Protein AF-X1V4E9-F1 (afdb_monomer_lite)

Radius of gyration: 18.07 Å; chains: 1; bounding box: 49×36×43 Å

pLDDT: mean 96.56, std 2.57, range [84.0, 98.88]

Foldseek 3Di:
DPLLLVLLAALQNLCVLQDDDDPDDPPPSVVVNVVSVFDDLLSLLLQLLLLLVLQLVQQQPLVVCLVVVNPVSNLVSLVVLLVSLLVLLCSLQRHRAHADVCRLVVSCVGPLCVPLVVLSVQLNPPSGSVSVQVSSLSSQLSSLVSVVVSVLFPRDDSDWDDDVPHPGTGSNSNVVSVRSLVSRDPPLSVLQVVVDSCHGPVSVDPDPCSNPDPVCSVVSSVVRD

Sequence (225 aa):
LGPIDWLTLPHNKLRSVTAGRVFRDDIGLEKIRSRLSWYPQDVWLYILASVWTRIGQEEHLMGRAGSVSDENGSAIIGSRLVRDIMRLAFLMEREYPPYAKWFGTAFSQLKSAAELGPILTNVLHATSWKERETGLCDAYEILVGIHNSLGITTPISAEVSQFWGRPFKIIRGEKIAKTIIEYIKASEVVSLAKRSLIGNIDLISDNTNLLEDESLRLALKALYT

InterPro domains:
  IPR025117 Domain of unknown function DUF4037 [PF13228] (6-103)

Secondary structure (DSSP, 8-state):
--HHHHHTS-HHHHHHHHSS--S--SS-HHHHHHHHSS--HHHHHHHHHHHHHHHHHHHHHHHHHHHTT-HHHHHHHHHHHHHHHHHHHHHHTT-----GGGHHHHHTTSTTHHHHHHHHHHHHH-SSHHHHHHHHHHHHHHHHHHHHHTTSSS------EEETTEEEEE--HHHHHHHHHTT---HHHHHHHHH----SHHHH---HHHHH-GGGHHHHHTTT-

Organism: NCBI:txid412755

Structure (mmCIF, N/CA/C/O backbone):
data_AF-X1V4E9-F1
#
_entry.id   AF-X1V4E9-F1
#
loop_
_atom_site.group_PDB
_atom_site.id
_atom_site.type_symbol
_atom_site.label_atom_id
_atom_site.label_alt_id
_atom_site.label_comp_id
_atom_site.label_asym_id
_atom_site.label_entity_id
_atom_site.label_seq_id
_atom_site.pdbx_PDB_ins_code
_atom_site.Cartn_x
_atom_site.Cartn_y
_atom_site.Cartn_z
_atom_site.occupancy
_atom_site.B_iso_or_equiv
_atom_site.auth_seq_id
_atom_site.auth_comp_id
_atom_site.auth_asym_id
_atom_site.auth_atom_id
_atom_site.pdbx_PDB_model_num
ATOM 1 N N . LEU A 1 1 ? -11.323 1.524 19.561 1.00 91.50 1 LEU A N 1
ATOM 2 C CA . LEU A 1 1 ? -10.025 1.423 18.879 1.00 91.50 1 LEU A CA 1
ATOM 3 C C . LEU A 1 1 ? -9.657 2.833 18.478 1.00 91.50 1 LEU A C 1
ATOM 5 O O . LEU A 1 1 ? -10.431 3.440 17.742 1.00 91.50 1 LEU A O 1
ATOM 9 N N . GLY A 1 2 ? -8.579 3.363 19.046 1.00 94.81 2 GLY A N 1
ATOM 10 C CA . GLY A 1 2 ? -7.973 4.606 18.578 1.00 94.81 2 GLY A CA 1
ATOM 11 C C . GLY A 1 2 ? -7.231 4.391 17.251 1.00 94.81 2 GLY A C 1
ATOM 12 O O . GLY A 1 2 ? -7.093 3.248 16.808 1.00 94.81 2 GLY A O 1
ATOM 13 N N . PRO A 1 3 ? -6.744 5.457 16.601 1.00 95.94 3 PRO A N 1
ATOM 14 C CA . PRO A 1 3 ? -5.993 5.371 15.350 1.00 95.94 3 PRO A CA 1
ATOM 15 C C . PRO A 1 3 ? -4.830 4.369 15.381 1.00 95.94 3 PRO A C 1
ATOM 17 O O . PRO A 1 3 ? -4.752 3.494 14.521 1.00 95.94 3 PRO A O 1
ATOM 20 N N . ILE A 1 4 ? -3.983 4.417 16.414 1.00 96.12 4 ILE A N 1
ATOM 21 C CA . ILE A 1 4 ? -2.830 3.509 16.553 1.00 96.12 4 ILE A CA 1
ATOM 22 C C . ILE A 1 4 ? -3.272 2.045 16.736 1.00 96.12 4 ILE A C 1
ATOM 24 O O . ILE A 1 4 ? -2.607 1.119 16.266 1.00 96.12 4 ILE A O 1
ATOM 28 N N . ASP A 1 5 ? -4.427 1.798 17.367 1.00 96.00 5 ASP A N 1
ATOM 29 C CA . ASP A 1 5 ? -4.960 0.435 17.462 1.00 96.00 5 ASP A CA 1
ATOM 30 C C . ASP A 1 5 ? -5.235 -0.151 16.076 1.00 96.00 5 ASP A C 1
ATOM 32 O O . ASP A 1 5 ? -4.975 -1.331 15.865 1.00 96.00 5 ASP A O 1
ATOM 36 N N . TRP A 1 6 ? -5.748 0.651 15.142 1.00 97.31 6 TRP A N 1
ATOM 37 C CA . TRP A 1 6 ? -6.037 0.206 13.781 1.00 97.31 6 TRP A CA 1
ATOM 38 C C . TRP A 1 6 ? -4.777 -0.076 12.967 1.00 97.31 6 TRP A C 1
ATOM 40 O O . TRP A 1 6 ? -4.747 -1.055 12.227 1.00 97.31 6 TRP A O 1
ATOM 50 N N . LEU A 1 7 ? -3.727 0.732 13.134 1.00 97.38 7 LEU A N 1
ATOM 51 C CA . LEU A 1 7 ? -2.453 0.559 12.422 1.00 97.38 7 LEU A CA 1
ATOM 52 C C . LEU A 1 7 ? -1.671 -0.686 12.872 1.00 97.38 7 LEU A C 1
ATOM 54 O O . LEU A 1 7 ? -0.750 -1.125 12.187 1.00 97.38 7 LEU A O 1
ATOM 58 N N . THR A 1 8 ? -2.050 -1.273 14.007 1.00 96.56 8 THR A N 1
ATOM 59 C CA . THR A 1 8 ? -1.450 -2.500 14.552 1.00 96.56 8 THR A CA 1
ATOM 60 C C . THR A 1 8 ? -2.301 -3.750 14.321 1.00 96.56 8 THR A C 1
ATOM 62 O O . THR A 1 8 ? -1.945 -4.817 14.814 1.00 96.56 8 THR A O 1
ATOM 65 N N . LEU A 1 9 ? -3.426 -3.641 13.602 1.00 96.19 9 LEU A N 1
ATOM 66 C CA . LEU A 1 9 ? -4.270 -4.781 13.240 1.00 96.19 9 LEU A CA 1
ATOM 67 C C . LEU A 1 9 ? -3.913 -5.300 11.841 1.00 96.19 9 LEU A C 1
ATOM 69 O O . LEU A 1 9 ? -4.091 -4.551 10.880 1.00 96.19 9 LEU A O 1
ATOM 73 N N . PRO A 1 10 ? -3.493 -6.571 11.714 1.00 95.75 10 PRO A N 1
ATOM 74 C CA . PRO A 1 10 ? -3.242 -7.194 10.420 1.00 95.75 10 PRO A CA 1
ATOM 75 C C . PRO A 1 10 ? -4.494 -7.259 9.537 1.00 95.75 10 PRO A C 1
ATOM 77 O O . PRO A 1 10 ? -5.586 -7.621 10.000 1.00 95.75 10 PRO A O 1
ATOM 80 N N . HIS A 1 11 ? -4.337 -6.982 8.243 1.00 95.06 11 HIS A N 1
ATOM 81 C CA . HIS A 1 11 ? -5.412 -7.049 7.250 1.00 95.06 11 HIS A CA 1
ATOM 82 C C . HIS A 1 11 ? -6.088 -8.419 7.185 1.00 95.06 11 HIS A C 1
ATOM 84 O O . HIS A 1 11 ? -7.314 -8.503 7.127 1.00 95.06 11 HIS A O 1
ATOM 90 N N . ASN A 1 12 ? -5.314 -9.505 7.235 1.00 92.44 12 ASN A N 1
ATOM 91 C CA . ASN A 1 12 ? -5.855 -10.862 7.181 1.00 92.44 12 ASN A CA 1
ATOM 92 C C . ASN A 1 12 ? -6.749 -11.171 8.397 1.00 92.44 12 ASN A C 1
ATOM 94 O O . ASN A 1 12 ? -7.766 -11.852 8.248 1.00 92.44 12 ASN A O 1
ATOM 98 N N . LYS A 1 13 ? -6.421 -10.638 9.582 1.00 94.19 13 LYS A N 1
ATOM 99 C CA . LYS A 1 13 ? -7.244 -10.758 10.796 1.00 94.19 13 LYS A CA 1
ATOM 100 C C . LYS A 1 13 ? -8.516 -9.927 10.682 1.00 94.19 13 LYS A C 1
ATOM 102 O O . LYS A 1 13 ? -9.597 -10.451 10.944 1.00 94.19 13 LYS A O 1
ATOM 107 N N . LEU A 1 14 ? -8.405 -8.679 10.220 1.00 95.81 14 LEU A N 1
ATOM 108 C CA . LEU A 1 14 ? -9.563 -7.823 9.942 1.00 95.81 14 LEU A CA 1
ATOM 109 C C . LEU A 1 14 ? -10.516 -8.497 8.947 1.00 95.81 14 LEU A C 1
ATOM 111 O O . LEU A 1 14 ? -11.695 -8.656 9.257 1.00 95.81 14 LEU A O 1
ATOM 115 N N . ARG A 1 15 ? -9.997 -9.003 7.820 1.00 94.81 15 ARG A N 1
ATOM 116 C CA . ARG A 1 15 ? -10.771 -9.759 6.822 1.00 94.81 15 ARG A CA 1
ATOM 117 C C . ARG A 1 15 ? -11.426 -11.001 7.421 1.00 94.81 15 ARG A C 1
ATOM 119 O O . ARG A 1 15 ? -12.579 -11.279 7.119 1.00 94.81 15 ARG A O 1
ATOM 126 N N . SER A 1 16 ? -10.711 -11.750 8.262 1.00 92.19 16 SER A N 1
ATOM 127 C CA . SER A 1 16 ? -11.241 -12.980 8.871 1.00 92.19 16 SER A CA 1
ATOM 128 C C . SER A 1 16 ? -12.442 -12.714 9.776 1.00 92.19 16 SER A C 1
ATOM 130 O O . SER A 1 16 ? -13.342 -13.544 9.845 1.00 92.19 16 SER A O 1
ATOM 132 N N . VAL A 1 17 ? -12.476 -11.559 10.446 1.00 93.44 17 VAL A N 1
ATOM 133 C CA . VAL A 1 17 ? -13.618 -11.161 11.278 1.00 93.44 17 VAL A CA 1
ATOM 134 C C . VAL A 1 17 ? -14.768 -10.628 10.424 1.00 93.44 17 VAL A C 1
ATOM 136 O O . VAL A 1 17 ? -15.924 -10.923 10.712 1.00 93.44 17 VAL A O 1
ATOM 139 N N . THR A 1 18 ? -14.478 -9.838 9.387 1.00 94.12 18 THR A N 1
ATOM 140 C CA . THR A 1 18 ? -15.500 -9.089 8.636 1.00 94.12 18 THR A CA 1
ATOM 141 C C . THR A 1 18 ? -16.075 -9.815 7.426 1.00 94.12 18 THR A C 1
ATOM 143 O O . THR A 1 18 ? -17.139 -9.418 6.948 1.00 94.12 18 THR A O 1
ATOM 146 N N . ALA A 1 19 ? -15.423 -10.867 6.933 1.00 90.50 19 ALA A N 1
ATOM 147 C CA . ALA A 1 19 ? -15.869 -11.641 5.778 1.00 90.50 19 ALA A CA 1
ATOM 148 C C . ALA A 1 19 ? -16.669 -12.897 6.172 1.00 90.50 19 ALA A C 1
ATOM 150 O O . ALA A 1 19 ? -16.682 -13.338 7.318 1.00 90.50 19 ALA A O 1
ATOM 151 N N . GLY A 1 20 ? -17.343 -13.501 5.189 1.00 90.38 20 GLY A N 1
ATOM 152 C CA . GLY A 1 20 ? -18.097 -14.747 5.368 1.00 90.38 20 GLY A CA 1
ATOM 153 C C . GLY A 1 20 ? -19.485 -14.558 5.988 1.00 90.38 20 GLY A C 1
ATOM 154 O O . GLY A 1 20 ? -19.814 -13.501 6.527 1.00 90.38 20 GLY A O 1
ATOM 155 N N . ARG A 1 21 ? -20.328 -15.590 5.883 1.00 92.56 21 ARG A N 1
ATOM 156 C CA . ARG A 1 21 ? -21.713 -15.579 6.378 1.00 92.56 21 ARG A CA 1
ATOM 157 C C . ARG A 1 21 ? -21.764 -15.935 7.867 1.00 92.56 21 ARG A C 1
ATOM 159 O O . ARG A 1 21 ? -21.142 -16.911 8.276 1.00 92.56 21 ARG A O 1
ATOM 166 N N . VAL A 1 22 ? -22.539 -15.184 8.651 1.00 93.12 22 VAL A N 1
ATOM 167 C CA . VAL A 1 22 ? -22.888 -15.547 10.034 1.00 93.12 22 VAL A CA 1
ATOM 168 C C . VAL A 1 22 ? -24.155 -16.393 10.014 1.00 93.12 22 VAL A C 1
ATOM 170 O O . VAL A 1 22 ? -25.170 -15.982 9.459 1.00 93.12 22 VAL A O 1
ATOM 173 N N . PHE A 1 23 ? -24.088 -17.591 10.589 1.00 93.94 23 PHE A N 1
ATOM 174 C CA . PHE A 1 23 ? -25.239 -18.497 10.685 1.00 93.94 23 PHE A CA 1
ATOM 175 C C . PHE A 1 23 ? -25.982 -18.364 12.018 1.00 93.94 23 PHE A C 1
ATOM 177 O O . PHE A 1 23 ? -27.172 -18.659 12.089 1.00 93.94 23 PHE A O 1
ATOM 184 N N . ARG A 1 24 ? -25.285 -17.923 13.071 1.00 94.75 24 ARG A N 1
ATOM 185 C CA . ARG A 1 24 ? -25.818 -17.718 14.419 1.00 94.75 24 ARG A CA 1
ATOM 186 C C . ARG A 1 24 ? -24.964 -16.681 15.154 1.00 94.75 24 ARG A C 1
ATOM 188 O O . ARG A 1 24 ? -23.741 -16.744 15.051 1.00 94.75 24 ARG A O 1
ATOM 195 N N . ASP A 1 25 ? -25.598 -15.757 15.877 1.00 95.00 25 ASP A N 1
ATOM 196 C CA . ASP A 1 25 ? -24.917 -14.696 16.632 1.00 95.00 25 ASP A CA 1
ATOM 197 C C . ASP A 1 25 ? -25.513 -14.514 18.038 1.00 95.00 25 ASP A C 1
ATOM 199 O O . ASP A 1 25 ? -26.366 -13.658 18.261 1.00 95.00 25 ASP A O 1
ATOM 203 N N . ASP A 1 26 ? -25.068 -15.324 19.001 1.00 95.31 26 ASP A N 1
ATOM 204 C CA . ASP A 1 26 ? -25.502 -15.194 20.401 1.00 95.31 26 ASP A CA 1
ATOM 205 C C . ASP A 1 26 ? -24.622 -14.225 21.220 1.00 95.31 26 ASP A C 1
ATOM 207 O O . ASP A 1 26 ? -24.967 -13.881 22.349 1.00 95.31 26 ASP A O 1
ATOM 211 N N . ILE A 1 27 ? -23.470 -13.800 20.682 1.00 94.06 27 ILE A N 1
ATOM 212 C CA . ILE A 1 27 ? -22.439 -13.033 21.412 1.00 94.06 27 ILE A CA 1
ATOM 213 C C . ILE A 1 27 ? -22.228 -11.612 20.869 1.00 94.06 27 ILE A C 1
ATOM 215 O O . ILE A 1 27 ? -21.370 -10.877 21.362 1.00 94.06 27 ILE A O 1
ATOM 219 N N . GLY A 1 28 ? -23.001 -11.203 19.862 1.00 94.25 28 GLY A N 1
ATOM 220 C CA . GL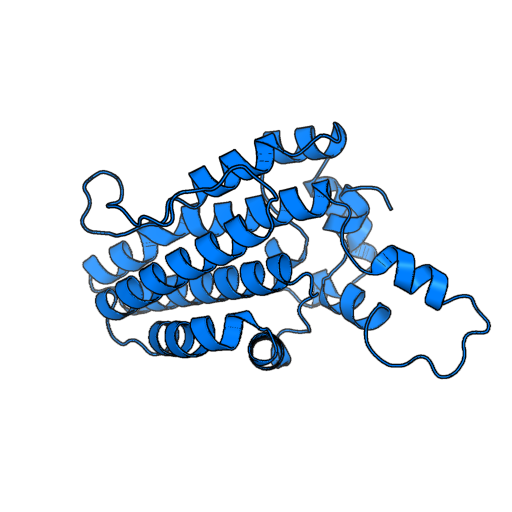Y A 1 28 ? -22.927 -9.877 19.253 1.00 94.25 28 GLY A CA 1
ATOM 221 C C . GLY A 1 28 ? -21.750 -9.699 18.289 1.00 94.25 28 GLY A C 1
ATOM 222 O O . GLY A 1 28 ? -21.184 -8.603 18.207 1.00 94.25 28 GLY A O 1
ATOM 223 N N . LEU A 1 29 ? -21.374 -10.748 17.556 1.00 94.06 29 LEU A N 1
ATOM 224 C CA . LEU A 1 29 ? -20.373 -10.718 16.490 1.00 94.06 29 LEU A CA 1
ATOM 225 C C . LEU A 1 29 ? -20.694 -9.647 15.441 1.00 94.06 29 LEU A C 1
ATOM 227 O O . LEU A 1 29 ? -19.786 -8.926 15.031 1.00 94.06 29 LEU A O 1
ATOM 231 N N . GLU A 1 30 ? -21.956 -9.468 15.045 1.00 94.75 30 GLU A N 1
ATOM 232 C CA . GLU A 1 30 ? -22.328 -8.460 14.040 1.00 94.75 30 GLU A CA 1
ATOM 233 C C . GLU A 1 30 ? -22.006 -7.030 14.496 1.00 94.75 30 GLU A C 1
ATOM 235 O O . GLU A 1 30 ? -21.538 -6.195 13.717 1.00 94.75 30 GLU A O 1
ATOM 240 N N . LYS A 1 31 ? -22.132 -6.749 15.799 1.00 93.69 31 LYS A N 1
ATOM 241 C CA . LYS A 1 31 ? -21.719 -5.459 16.371 1.00 93.69 31 LYS A CA 1
ATOM 242 C C . LYS A 1 31 ? -20.209 -5.246 16.246 1.00 93.69 31 LYS A C 1
ATOM 244 O O . LYS A 1 31 ? -19.756 -4.119 16.040 1.00 93.69 31 LYS A O 1
ATOM 249 N N . ILE A 1 32 ? -19.418 -6.309 16.377 1.00 93.75 32 ILE A N 1
ATOM 250 C CA . ILE A 1 32 ? -17.962 -6.262 16.196 1.00 93.75 32 ILE A CA 1
ATOM 251 C C . ILE A 1 32 ? -17.624 -6.086 14.710 1.00 93.75 32 ILE A C 1
ATOM 25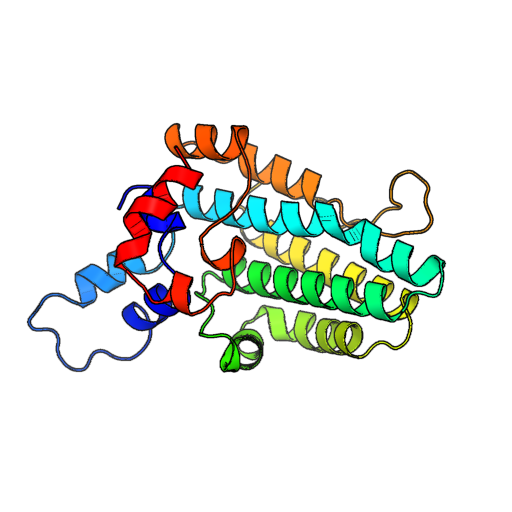3 O O . ILE A 1 32 ? -16.827 -5.209 14.378 1.00 93.75 32 ILE A O 1
ATOM 257 N N . ARG A 1 33 ? -18.274 -6.843 13.817 1.00 95.19 33 ARG A N 1
ATOM 258 C CA . ARG A 1 33 ? -18.095 -6.752 12.358 1.00 95.19 33 ARG A CA 1
ATOM 259 C C . ARG A 1 33 ? -18.411 -5.365 11.827 1.00 95.19 33 ARG A C 1
ATOM 261 O O . ARG A 1 33 ? -17.618 -4.822 11.070 1.00 95.19 33 ARG A O 1
ATOM 268 N N . SER A 1 34 ? -19.506 -4.758 12.278 1.00 93.62 34 SER A N 1
ATOM 269 C CA . SER A 1 34 ? -19.872 -3.389 11.905 1.00 93.62 34 SER A CA 1
ATOM 270 C C . SER A 1 34 ? -18.775 -2.384 12.280 1.00 93.62 34 SER A C 1
ATOM 272 O O . SER A 1 34 ? -18.367 -1.572 11.451 1.00 93.62 34 SER A O 1
ATOM 274 N N . ARG A 1 35 ? -18.214 -2.492 13.493 1.00 94.50 35 ARG A N 1
ATOM 275 C CA . ARG A 1 35 ? -17.122 -1.619 13.963 1.00 94.50 35 ARG A CA 1
ATOM 276 C C . ARG A 1 35 ? -15.804 -1.835 13.224 1.00 94.50 35 ARG A C 1
ATOM 278 O O . ARG A 1 35 ? -15.017 -0.899 13.144 1.00 94.50 35 ARG A O 1
ATOM 285 N N . LEU A 1 36 ? -15.551 -3.057 12.762 1.00 96.75 36 LEU A N 1
ATOM 286 C CA . LEU A 1 36 ? -14.334 -3.440 12.046 1.00 96.75 36 LEU A CA 1
ATOM 287 C C . LEU A 1 36 ? -14.497 -3.424 10.522 1.00 96.75 36 LEU A C 1
ATOM 289 O O . LEU A 1 36 ? -13.553 -3.767 9.823 1.00 96.75 36 LEU A O 1
ATOM 293 N N . SER A 1 37 ? -15.675 -3.041 10.020 1.00 95.44 37 SER A N 1
ATOM 294 C CA . SER A 1 37 ? -16.049 -3.147 8.606 1.00 95.44 37 SER A CA 1
ATOM 295 C C . SER A 1 37 ? -15.090 -2.405 7.683 1.00 95.44 37 SER A C 1
ATOM 297 O O . SER A 1 37 ? -14.758 -2.913 6.616 1.00 95.44 37 SER A O 1
ATOM 299 N N . TRP A 1 38 ? -14.617 -1.235 8.115 1.00 97.69 38 TRP A N 1
ATOM 300 C CA . TRP A 1 38 ? -13.558 -0.500 7.447 1.00 97.69 38 TRP A CA 1
ATOM 301 C C . TRP A 1 38 ? -12.806 0.425 8.410 1.00 97.69 38 TRP A C 1
ATOM 303 O O . TRP A 1 38 ? -13.256 0.709 9.522 1.00 97.69 38 TRP A O 1
ATOM 313 N N . TYR A 1 39 ? -11.661 0.930 7.956 1.00 98.12 39 TYR A N 1
ATOM 314 C CA . TYR A 1 39 ? -10.878 1.938 8.659 1.00 98.12 39 TYR A CA 1
ATOM 315 C C . TYR A 1 39 ? -11.656 3.242 8.901 1.00 98.12 39 TYR A C 1
ATOM 317 O O . TYR A 1 39 ? -12.374 3.705 8.007 1.00 98.12 39 TYR A O 1
ATOM 325 N N . PRO A 1 40 ? -11.437 3.914 10.050 1.00 98.00 40 PRO A N 1
ATOM 326 C CA . PRO A 1 40 ? -11.793 5.318 10.208 1.00 98.00 40 PRO A CA 1
ATOM 327 C C . PRO A 1 40 ? -11.134 6.169 9.118 1.00 98.00 40 PRO A C 1
ATOM 329 O O . PRO A 1 40 ? -9.997 5.896 8.731 1.00 98.00 40 PRO A O 1
ATOM 332 N N . GLN A 1 41 ? -11.828 7.217 8.666 1.00 98.19 41 GLN A N 1
ATOM 333 C CA . GLN A 1 41 ? -11.429 8.030 7.510 1.00 98.19 41 GLN A CA 1
ATOM 334 C C . GLN A 1 41 ? -9.952 8.450 7.548 1.00 98.19 41 GLN A C 1
ATOM 336 O O . GLN A 1 41 ? -9.211 8.173 6.614 1.00 98.19 41 GLN A O 1
ATOM 341 N N . ASP A 1 42 ? -9.494 9.048 8.643 1.00 98.62 42 ASP A N 1
ATOM 342 C CA . ASP A 1 42 ? -8.130 9.578 8.719 1.00 98.62 42 ASP A CA 1
ATOM 343 C C . ASP A 1 42 ? -7.059 8.486 8.808 1.00 98.62 42 ASP A C 1
ATOM 345 O O . ASP A 1 42 ? -5.966 8.650 8.273 1.00 98.62 42 ASP A O 1
ATOM 349 N N . VAL A 1 43 ? -7.382 7.338 9.414 1.00 98.62 43 VAL A N 1
ATOM 350 C CA . VAL A 1 43 ? -6.501 6.159 9.409 1.00 98.62 43 VAL A CA 1
ATOM 351 C C . VAL A 1 43 ? -6.365 5.618 7.988 1.00 98.62 43 VAL A C 1
ATOM 353 O O . VAL A 1 43 ? -5.264 5.298 7.551 1.00 98.62 43 VAL A O 1
ATOM 356 N N . TRP A 1 44 ? -7.470 5.557 7.244 1.00 98.75 44 TRP A N 1
ATOM 357 C CA . TRP A 1 44 ? -7.466 5.140 5.844 1.00 98.75 44 TRP A CA 1
ATOM 358 C C . TRP A 1 44 ? -6.630 6.079 4.968 1.00 98.75 44 TRP A C 1
ATOM 360 O O . TRP A 1 44 ? -5.788 5.601 4.209 1.00 98.75 44 TRP A O 1
ATOM 370 N N . LEU A 1 45 ? -6.798 7.399 5.118 1.00 98.88 45 LEU A N 1
ATOM 371 C CA . LEU A 1 45 ? -5.993 8.396 4.405 1.00 98.88 45 LEU A CA 1
ATOM 372 C C . LEU A 1 45 ? -4.504 8.291 4.758 1.00 98.88 45 LEU A C 1
ATOM 374 O O . LEU A 1 45 ? -3.664 8.362 3.865 1.00 98.88 45 LEU A O 1
ATOM 378 N N . TYR A 1 46 ? -4.167 8.060 6.030 1.00 98.81 46 TYR A N 1
ATOM 379 C CA . TYR A 1 46 ? -2.785 7.816 6.448 1.00 98.81 46 TYR A CA 1
ATOM 380 C C . TYR A 1 46 ? -2.185 6.593 5.737 1.00 98.81 46 TYR A C 1
ATOM 382 O O . TYR A 1 46 ? -1.104 6.693 5.162 1.00 98.81 46 TYR A O 1
ATOM 390 N N . ILE A 1 47 ? -2.900 5.461 5.707 1.00 98.81 47 ILE A N 1
ATOM 391 C CA . ILE A 1 47 ? -2.421 4.240 5.040 1.00 98.81 47 ILE A CA 1
ATOM 392 C C . ILE A 1 47 ? -2.286 4.465 3.524 1.00 98.81 47 ILE A C 1
ATOM 394 O O . ILE A 1 47 ? -1.266 4.087 2.950 1.00 98.81 47 ILE A O 1
ATOM 398 N N . LEU A 1 48 ? -3.257 5.120 2.875 1.00 98.81 48 LEU A N 1
ATOM 399 C CA . LEU A 1 48 ? -3.170 5.480 1.452 1.00 98.81 48 LEU A CA 1
ATOM 400 C C . LEU A 1 48 ? -1.932 6.339 1.158 1.00 98.81 48 LEU A C 1
ATOM 402 O O . LEU A 1 48 ? -1.167 6.020 0.248 1.00 98.81 48 LEU A O 1
ATOM 406 N N . ALA A 1 49 ? -1.701 7.392 1.948 1.00 98.81 49 ALA A N 1
ATOM 407 C CA . ALA A 1 49 ? -0.523 8.245 1.814 1.00 98.81 49 ALA A CA 1
ATOM 408 C C . ALA A 1 49 ? 0.781 7.457 2.020 1.00 98.81 49 ALA A C 1
ATOM 410 O O . ALA A 1 49 ? 1.755 7.673 1.299 1.00 98.81 49 ALA A O 1
ATOM 411 N N . SER A 1 50 ? 0.805 6.507 2.957 1.00 98.81 50 SER A N 1
ATOM 412 C CA . SER A 1 50 ? 1.946 5.615 3.172 1.00 98.81 50 SER A CA 1
ATOM 413 C C . SER A 1 50 ? 2.257 4.726 1.974 1.00 98.81 50 SER A C 1
ATOM 415 O O . SER A 1 50 ? 3.424 4.610 1.603 1.00 98.81 50 SER A O 1
ATOM 417 N N . VAL A 1 51 ? 1.255 4.131 1.321 1.00 98.81 51 VAL A N 1
ATOM 418 C CA . VAL A 1 51 ? 1.515 3.306 0.128 1.00 98.81 51 VAL A CA 1
ATOM 419 C C . VAL A 1 51 ? 1.965 4.167 -1.056 1.00 98.81 51 VAL A C 1
ATOM 421 O O . VAL A 1 51 ? 2.941 3.820 -1.717 1.00 98.81 51 VAL A O 1
ATOM 424 N N . TRP A 1 52 ? 1.349 5.333 -1.273 1.00 98.75 52 TRP A N 1
ATOM 425 C CA . TRP A 1 52 ? 1.817 6.290 -2.285 1.00 98.75 52 TRP A CA 1
ATOM 426 C C . TRP A 1 52 ? 3.254 6.763 -2.032 1.00 98.75 52 TRP A C 1
ATOM 428 O O . TRP A 1 52 ? 4.045 6.881 -2.968 1.00 98.75 52 TRP A O 1
ATOM 438 N N . THR A 1 53 ? 3.630 6.953 -0.766 1.00 98.56 53 THR A N 1
ATOM 439 C CA . THR A 1 53 ? 5.009 7.280 -0.377 1.00 98.56 53 THR A CA 1
ATOM 440 C C . THR A 1 53 ? 5.976 6.159 -0.750 1.00 98.56 53 THR A C 1
ATOM 442 O O . THR A 1 53 ? 7.037 6.444 -1.300 1.00 98.56 53 THR A O 1
ATOM 445 N N . ARG A 1 54 ? 5.612 4.891 -0.513 1.00 98.19 54 ARG A N 1
ATOM 446 C CA . ARG A 1 54 ? 6.428 3.730 -0.913 1.00 98.19 54 ARG A CA 1
ATOM 447 C C . ARG A 1 54 ? 6.629 3.668 -2.428 1.00 98.19 54 ARG A C 1
ATOM 449 O O . ARG A 1 54 ? 7.752 3.443 -2.872 1.00 98.19 54 ARG A O 1
ATOM 456 N N . ILE A 1 55 ? 5.581 3.940 -3.212 1.00 98.62 55 ILE A N 1
ATOM 457 C CA . ILE A 1 55 ? 5.697 4.057 -4.675 1.00 98.62 55 ILE A CA 1
ATOM 458 C C . ILE A 1 55 ? 6.678 5.175 -5.036 1.00 98.62 55 ILE A C 1
ATOM 460 O O . ILE A 1 55 ? 7.645 4.910 -5.743 1.00 98.62 55 ILE A O 1
ATOM 464 N N . GLY A 1 56 ? 6.508 6.385 -4.492 1.00 98.12 56 GLY A N 1
ATOM 465 C CA . GLY A 1 56 ? 7.403 7.522 -4.762 1.00 98.12 56 GLY A CA 1
ATOM 466 C C . GLY A 1 56 ? 8.874 7.255 -4.407 1.00 98.12 56 GLY A C 1
ATOM 467 O O . GLY A 1 56 ? 9.795 7.686 -5.103 1.00 98.12 56 GLY A O 1
ATOM 468 N N . GLN A 1 57 ? 9.116 6.480 -3.348 1.00 97.12 57 GLN A N 1
ATOM 469 C CA . GLN A 1 57 ? 10.460 6.077 -2.926 1.00 97.12 57 GLN A CA 1
ATOM 470 C C . GLN A 1 57 ? 11.129 5.080 -3.884 1.00 97.12 57 GLN A C 1
ATOM 472 O O . GLN A 1 57 ? 12.357 5.004 -3.909 1.00 97.12 57 GLN A O 1
ATOM 477 N N . GLU A 1 58 ? 10.366 4.332 -4.684 1.00 97.94 58 GLU A N 1
ATOM 478 C CA . GLU A 1 58 ? 10.885 3.224 -5.494 1.00 97.94 58 GLU A CA 1
ATOM 479 C C . GLU A 1 58 ? 10.712 3.391 -7.007 1.00 97.94 58 GLU A C 1
ATOM 481 O O . GLU A 1 58 ? 11.504 2.833 -7.765 1.00 97.94 58 GLU A O 1
ATOM 486 N N . GLU A 1 59 ? 9.729 4.166 -7.467 1.00 97.94 59 GLU A N 1
ATOM 487 C CA . GLU A 1 59 ? 9.342 4.277 -8.882 1.00 97.94 59 GLU A CA 1
ATOM 488 C C . GLU A 1 59 ? 10.507 4.686 -9.792 1.00 97.94 59 GLU A C 1
ATOM 490 O O . GLU A 1 59 ? 10.688 4.151 -10.883 1.00 97.94 59 GLU A O 1
ATOM 495 N N . HIS A 1 60 ? 11.378 5.557 -9.290 1.00 97.25 60 HIS A N 1
ATOM 496 C CA . HIS A 1 60 ? 12.580 5.997 -9.985 1.00 97.25 60 HIS A CA 1
ATOM 497 C C . HIS A 1 60 ? 13.741 4.987 -9.934 1.00 97.25 60 HIS A C 1
ATOM 499 O O . HIS A 1 60 ? 14.710 5.145 -10.671 1.00 97.25 60 HIS A O 1
ATOM 505 N N . LEU A 1 61 ? 13.707 3.983 -9.050 1.00 98.25 61 LEU A N 1
ATOM 506 C CA . LEU A 1 61 ? 14.798 3.021 -8.847 1.00 98.25 61 LEU A CA 1
ATOM 507 C C . LEU A 1 61 ? 14.728 1.843 -9.823 1.00 98.25 61 LEU A C 1
ATOM 509 O O . LEU A 1 61 ? 15.773 1.362 -10.256 1.00 98.25 61 LEU A O 1
ATOM 513 N N . MET A 1 62 ? 13.517 1.416 -10.198 1.00 98.25 62 MET A N 1
ATOM 514 C CA . MET A 1 62 ? 13.286 0.277 -11.096 1.00 98.25 62 MET A CA 1
ATOM 515 C C . MET A 1 62 ? 14.023 0.460 -12.432 1.00 98.25 62 MET A C 1
ATOM 517 O O . MET A 1 62 ? 14.875 -0.359 -12.787 1.00 98.25 62 MET A O 1
ATOM 521 N N . GLY A 1 63 ? 13.771 1.572 -13.132 1.00 97.88 63 GLY A N 1
ATOM 522 C CA . GLY A 1 63 ? 14.437 1.876 -14.403 1.00 97.88 63 GLY A CA 1
ATOM 523 C C . GLY A 1 63 ? 15.935 2.146 -14.240 1.00 97.88 63 GLY A C 1
ATOM 524 O O . GLY A 1 63 ? 16.733 1.782 -15.100 1.00 97.88 63 GLY A O 1
ATOM 525 N N . ARG A 1 64 ? 16.356 2.713 -13.100 1.00 98.00 64 ARG A N 1
ATOM 526 C CA . ARG A 1 64 ? 17.776 2.974 -12.807 1.00 98.00 64 ARG A CA 1
ATOM 527 C C . ARG A 1 64 ? 18.592 1.693 -12.689 1.00 98.00 64 ARG A C 1
ATOM 529 O O . ARG A 1 64 ? 19.680 1.648 -13.258 1.00 98.00 64 ARG A O 1
ATOM 536 N N . ALA A 1 65 ? 18.075 0.673 -12.007 1.00 98.44 65 ALA A N 1
ATOM 537 C CA . ALA A 1 65 ? 18.719 -0.639 -11.947 1.00 98.44 65 ALA A CA 1
ATOM 538 C C . ALA A 1 65 ? 18.859 -1.242 -13.356 1.00 98.44 65 ALA A C 1
ATOM 540 O O . ALA A 1 65 ? 19.961 -1.571 -13.795 1.00 98.44 65 ALA A O 1
ATOM 541 N N . GLY A 1 66 ? 17.772 -1.247 -14.131 1.00 98.19 66 GLY A N 1
ATOM 542 C CA . GLY A 1 66 ? 17.798 -1.760 -15.502 1.00 98.19 66 GLY A CA 1
ATOM 543 C C . GLY A 1 66 ? 18.740 -0.987 -16.435 1.00 98.19 66 GLY A C 1
ATOM 544 O O . GLY A 1 66 ? 19.392 -1.576 -17.294 1.00 98.19 66 GLY A O 1
ATOM 545 N N . SER A 1 67 ? 18.900 0.326 -16.238 1.00 98.00 67 SER A N 1
ATOM 546 C CA . SER A 1 67 ? 19.786 1.161 -17.066 1.00 98.00 67 SER A CA 1
ATOM 547 C C . SER A 1 67 ? 21.272 0.803 -16.963 1.00 98.00 67 SER A C 1
ATOM 549 O O . SER A 1 67 ? 22.035 1.111 -17.876 1.00 98.00 67 SER A O 1
ATOM 551 N N . VAL A 1 68 ? 21.678 0.126 -15.885 1.00 98.06 68 VAL A N 1
ATOM 552 C CA . VAL A 1 68 ? 23.037 -0.406 -15.697 1.00 98.06 68 VAL A CA 1
ATOM 553 C C . VAL A 1 68 ? 23.101 -1.918 -15.942 1.00 98.06 68 VAL A C 1
ATOM 555 O O . VAL A 1 68 ? 24.030 -2.580 -15.494 1.00 98.06 68 VAL A O 1
ATOM 558 N N . SER A 1 69 ? 22.130 -2.460 -16.688 1.00 97.94 69 SER A N 1
ATOM 559 C CA . SER A 1 69 ? 21.975 -3.888 -17.014 1.00 97.94 69 SER A CA 1
ATOM 560 C C . SER A 1 69 ? 21.698 -4.807 -15.814 1.00 97.94 69 SER A C 1
ATOM 562 O O . SER A 1 69 ? 21.816 -6.025 -15.938 1.00 97.94 69 SER A O 1
ATOM 564 N N . ASP A 1 70 ? 21.282 -4.258 -14.666 1.00 98.50 70 ASP A N 1
ATOM 565 C CA . ASP A 1 70 ? 20.784 -5.044 -13.532 1.00 98.50 70 ASP A CA 1
ATOM 566 C C . ASP A 1 70 ? 19.277 -5.304 -13.678 1.00 98.50 70 ASP A C 1
ATOM 568 O O . ASP A 1 70 ? 18.427 -4.669 -13.043 1.00 98.50 70 ASP A O 1
ATOM 572 N N . GLU A 1 71 ? 18.932 -6.244 -14.557 1.00 98.44 71 GLU A N 1
ATOM 573 C CA . GLU A 1 71 ? 17.536 -6.634 -14.781 1.00 98.44 71 GLU A CA 1
ATOM 574 C C . GLU A 1 71 ? 16.919 -7.354 -13.577 1.00 98.44 71 GLU A C 1
ATOM 576 O O . GLU A 1 71 ? 15.725 -7.203 -13.327 1.00 98.44 71 GLU A O 1
ATOM 581 N N . ASN A 1 72 ? 17.715 -8.068 -12.776 1.00 98.62 72 ASN A N 1
ATOM 582 C CA . ASN A 1 72 ? 17.223 -8.730 -11.567 1.00 98.62 72 ASN A CA 1
ATOM 583 C C . ASN A 1 72 ? 16.803 -7.708 -10.506 1.00 98.62 72 ASN A C 1
ATOM 585 O O . ASN A 1 72 ? 15.696 -7.792 -9.970 1.00 98.62 72 ASN A O 1
ATOM 589 N N . GLY A 1 73 ? 17.651 -6.714 -10.222 1.00 98.56 73 GLY A N 1
ATOM 590 C CA . GLY A 1 73 ? 17.309 -5.619 -9.317 1.00 98.56 73 GLY A CA 1
ATOM 591 C C . GLY A 1 73 ? 16.103 -4.832 -9.823 1.00 98.56 73 GLY A C 1
ATOM 592 O O . GLY A 1 73 ? 15.183 -4.531 -9.059 1.00 98.56 73 GLY A O 1
ATOM 593 N N . SER A 1 74 ? 16.047 -4.588 -11.132 1.00 98.75 74 SER A N 1
ATOM 594 C CA . SER A 1 74 ? 14.905 -3.950 -11.781 1.00 98.75 74 SER A CA 1
ATOM 595 C C . SER A 1 74 ? 13.607 -4.764 -11.619 1.00 98.75 74 SER A C 1
ATOM 597 O O . SER A 1 74 ? 12.574 -4.207 -11.245 1.00 98.75 74 SER A O 1
ATOM 599 N N . ALA A 1 75 ? 13.646 -6.086 -11.802 1.00 98.81 75 ALA A N 1
ATOM 600 C CA . ALA A 1 75 ? 12.494 -6.972 -11.634 1.00 98.81 75 ALA A CA 1
ATOM 601 C C . ALA A 1 75 ? 12.020 -7.067 -10.172 1.00 98.81 75 ALA A C 1
ATOM 603 O O . ALA A 1 75 ? 10.813 -7.041 -9.914 1.00 98.81 75 ALA A O 1
ATOM 604 N N . ILE A 1 76 ? 12.943 -7.117 -9.204 1.00 98.81 76 ILE A N 1
ATOM 605 C CA . ILE A 1 76 ? 12.611 -7.119 -7.770 1.00 98.81 76 ILE A CA 1
ATOM 606 C C . ILE A 1 76 ? 11.880 -5.827 -7.392 1.00 98.81 76 ILE A C 1
ATOM 608 O O . ILE A 1 76 ? 10.815 -5.882 -6.777 1.00 98.81 76 ILE A O 1
ATOM 612 N N . ILE A 1 77 ? 12.412 -4.666 -7.788 1.00 98.81 77 ILE A N 1
ATOM 613 C CA . ILE A 1 77 ? 11.782 -3.369 -7.498 1.00 98.81 77 ILE A CA 1
ATOM 614 C C . ILE A 1 77 ? 10.433 -3.260 -8.220 1.00 98.81 77 ILE A C 1
ATOM 616 O O . ILE A 1 77 ? 9.440 -2.886 -7.600 1.00 98.81 77 ILE A O 1
ATOM 620 N N . GLY A 1 78 ? 10.364 -3.656 -9.496 1.00 98.81 78 GLY A N 1
ATOM 621 C CA . GLY A 1 78 ? 9.112 -3.699 -10.256 1.00 98.81 78 GLY A CA 1
ATOM 622 C C . GLY A 1 78 ? 8.039 -4.547 -9.568 1.00 98.81 78 GLY A C 1
ATOM 623 O O . GLY A 1 78 ? 6.900 -4.113 -9.434 1.00 98.81 78 GLY A O 1
ATOM 624 N N . SER A 1 79 ? 8.412 -5.707 -9.026 1.00 98.69 79 SER A N 1
ATOM 625 C CA . SER A 1 79 ? 7.493 -6.581 -8.284 1.00 98.69 79 SER A CA 1
ATOM 626 C C . SER A 1 79 ? 6.989 -5.946 -6.981 1.00 98.69 79 SER A C 1
ATOM 628 O O . SER A 1 79 ? 5.826 -6.124 -6.614 1.00 98.69 79 SER A O 1
ATOM 630 N N . ARG A 1 80 ? 7.829 -5.172 -6.275 1.00 98.50 80 ARG A N 1
ATOM 631 C CA . ARG A 1 80 ? 7.395 -4.415 -5.085 1.00 98.50 80 ARG A CA 1
ATOM 632 C C . ARG A 1 80 ? 6.423 -3.295 -5.447 1.00 98.50 80 ARG A C 1
ATOM 634 O O . ARG A 1 80 ? 5.423 -3.143 -4.750 1.00 98.50 80 ARG A O 1
ATOM 641 N N . LEU A 1 81 ? 6.675 -2.579 -6.544 1.00 98.88 81 LEU A N 1
ATOM 642 C CA . LEU A 1 81 ? 5.763 -1.561 -7.073 1.00 98.88 81 LEU A CA 1
ATOM 643 C C . LEU A 1 81 ? 4.415 -2.179 -7.460 1.00 98.88 81 LEU A C 1
ATOM 645 O O . LEU A 1 81 ? 3.386 -1.684 -7.017 1.00 98.88 81 LEU A O 1
ATOM 649 N N . VAL A 1 82 ? 4.405 -3.315 -8.168 1.00 98.88 82 VAL A N 1
ATOM 650 C CA . VAL A 1 82 ? 3.171 -4.069 -8.467 1.00 98.88 82 VAL A CA 1
ATOM 651 C C . VAL A 1 82 ? 2.416 -4.429 -7.186 1.00 98.88 82 VAL A C 1
ATOM 653 O O . VAL A 1 82 ? 1.210 -4.200 -7.096 1.00 98.88 82 VAL A O 1
ATOM 656 N N . ARG A 1 83 ? 3.111 -4.938 -6.160 1.00 98.56 83 ARG A N 1
ATOM 657 C CA . ARG A 1 83 ? 2.493 -5.256 -4.863 1.00 98.56 83 ARG A CA 1
ATOM 658 C C . ARG A 1 83 ? 1.858 -4.024 -4.212 1.00 98.56 83 ARG A C 1
ATOM 660 O O . ARG A 1 83 ? 0.762 -4.132 -3.663 1.00 98.56 83 ARG A O 1
ATOM 667 N N . ASP A 1 84 ? 2.523 -2.874 -4.259 1.00 98.75 84 ASP A N 1
ATOM 668 C CA . ASP A 1 84 ? 2.013 -1.630 -3.677 1.00 98.75 84 ASP A CA 1
ATOM 669 C C . ASP A 1 84 ? 0.861 -1.022 -4.509 1.00 98.75 84 ASP A C 1
ATOM 671 O O . ASP A 1 84 ? -0.103 -0.530 -3.922 1.00 98.75 84 ASP A O 1
ATOM 675 N N . ILE A 1 85 ? 0.853 -1.180 -5.839 1.00 98.88 85 ILE A N 1
ATOM 676 C CA . ILE A 1 85 ? -0.303 -0.852 -6.698 1.00 98.88 85 ILE A CA 1
ATOM 677 C C . ILE A 1 85 ? -1.513 -1.717 -6.319 1.00 98.88 85 ILE A C 1
ATOM 679 O O . ILE A 1 85 ? -2.601 -1.193 -6.082 1.00 98.88 85 ILE A O 1
ATOM 683 N N . MET A 1 86 ? -1.337 -3.036 -6.189 1.00 98.81 86 MET A N 1
ATOM 684 C CA . MET A 1 86 ? -2.424 -3.933 -5.774 1.00 98.81 86 MET A CA 1
ATOM 685 C C . MET A 1 86 ? -2.950 -3.576 -4.375 1.00 98.81 86 MET A C 1
ATOM 687 O O . MET A 1 86 ? -4.154 -3.624 -4.132 1.00 98.81 86 MET A O 1
ATOM 691 N N . ARG A 1 87 ? -2.069 -3.177 -3.446 1.00 98.62 87 ARG A N 1
ATOM 692 C CA . ARG A 1 87 ? -2.467 -2.685 -2.114 1.00 98.62 87 ARG A CA 1
ATOM 693 C C . ARG A 1 87 ? -3.287 -1.398 -2.194 1.00 98.62 87 ARG A C 1
ATOM 695 O O . ARG A 1 87 ? -4.269 -1.287 -1.464 1.00 98.62 87 ARG A O 1
ATOM 702 N N . LEU A 1 88 ? -2.921 -0.454 -3.064 1.00 98.81 88 LEU A N 1
ATOM 703 C CA . LEU A 1 88 ? -3.732 0.743 -3.304 1.00 98.81 88 LEU A CA 1
ATOM 704 C C . LEU A 1 88 ? -5.108 0.385 -3.859 1.00 98.81 88 LEU A C 1
ATOM 706 O O . LEU A 1 88 ? -6.090 0.909 -3.349 1.00 98.81 88 LEU A O 1
ATOM 710 N N . ALA A 1 89 ? -5.199 -0.546 -4.812 1.00 98.81 89 ALA A N 1
ATOM 711 C CA . ALA A 1 89 ? -6.483 -1.012 -5.334 1.00 98.81 89 ALA A CA 1
ATOM 712 C C . ALA A 1 89 ? -7.391 -1.566 -4.218 1.00 98.81 89 ALA A C 1
ATOM 714 O O . ALA A 1 89 ? -8.530 -1.125 -4.078 1.00 98.81 89 ALA A O 1
ATOM 715 N N . PHE A 1 90 ? -6.866 -2.436 -3.344 1.00 98.75 90 PHE A N 1
ATOM 716 C CA . PHE A 1 90 ? -7.599 -2.919 -2.163 1.00 98.75 90 PHE A CA 1
ATOM 717 C C . PHE A 1 90 ? -8.058 -1.779 -1.241 1.00 98.75 90 PHE A C 1
ATOM 719 O O . PHE A 1 90 ? -9.211 -1.745 -0.811 1.00 98.75 90 PHE A O 1
ATOM 726 N N . LEU A 1 91 ? -7.172 -0.824 -0.940 1.00 98.75 91 LEU A N 1
ATOM 727 C CA . LEU A 1 91 ? -7.504 0.319 -0.085 1.00 98.75 91 LEU A CA 1
ATOM 728 C C . LEU A 1 91 ? -8.573 1.217 -0.713 1.00 98.75 91 LEU A C 1
ATOM 730 O O . LEU A 1 91 ? -9.452 1.693 0.003 1.00 98.75 91 LEU A O 1
ATOM 734 N N . MET A 1 92 ? -8.496 1.463 -2.019 1.00 98.75 92 MET A N 1
ATOM 735 C CA . MET A 1 92 ? -9.421 2.320 -2.758 1.00 98.75 92 MET A CA 1
ATOM 736 C C . MET A 1 92 ? -10.799 1.671 -2.916 1.00 98.75 92 MET A C 1
ATOM 738 O O . MET A 1 92 ? -11.810 2.357 -2.789 1.00 98.75 92 MET A O 1
ATOM 742 N N . GLU A 1 93 ? -10.855 0.349 -3.090 1.00 98.62 93 GLU A N 1
ATOM 743 C CA . GLU A 1 93 ? -12.109 -0.420 -3.137 1.00 98.62 93 GLU A CA 1
ATOM 744 C C . GLU A 1 93 ? -12.647 -0.814 -1.755 1.00 98.62 93 GLU A C 1
ATOM 746 O O . GLU A 1 93 ? -13.708 -1.422 -1.645 1.00 98.62 93 GLU A O 1
ATOM 751 N N . ARG A 1 94 ? -11.961 -0.392 -0.689 1.00 98.06 94 ARG A N 1
ATOM 752 C CA . ARG A 1 94 ? -12.327 -0.641 0.708 1.00 98.06 94 ARG A CA 1
ATOM 753 C C . ARG A 1 94 ? -12.454 -2.126 1.057 1.00 98.06 94 ARG A C 1
ATOM 755 O O . ARG A 1 94 ? -13.362 -2.538 1.779 1.00 98.06 94 ARG A O 1
ATOM 762 N N . GLU A 1 95 ? -11.496 -2.918 0.588 1.00 97.44 95 GLU A N 1
ATOM 763 C CA . GLU A 1 95 ? -11.391 -4.341 0.886 1.00 97.44 95 GLU A CA 1
ATOM 764 C C . GLU A 1 95 ? -10.098 -4.676 1.633 1.00 97.44 95 GLU A C 1
ATOM 766 O O . GLU A 1 95 ? -9.004 -4.265 1.250 1.00 97.44 95 GLU A O 1
ATOM 771 N N . TYR A 1 96 ? -10.200 -5.475 2.700 1.00 97.88 96 TYR A N 1
ATOM 772 C CA . TYR A 1 96 ? -9.020 -5.990 3.393 1.00 97.88 96 TYR A CA 1
ATOM 773 C C . TYR A 1 96 ? -8.362 -7.100 2.563 1.00 97.88 96 TYR A C 1
ATOM 775 O O . TYR A 1 96 ? -9.039 -8.086 2.251 1.00 97.88 96 TYR A O 1
ATOM 783 N N . PRO A 1 97 ? -7.056 -7.022 2.241 1.00 95.25 97 PRO A N 1
ATOM 784 C CA . PRO A 1 97 ? -6.342 -8.120 1.596 1.00 95.25 97 PRO A CA 1
ATOM 785 C C . PRO A 1 97 ? -6.395 -9.420 2.420 1.00 95.25 97 PRO A C 1
ATOM 787 O O . PRO A 1 97 ? -6.389 -9.374 3.654 1.00 95.25 97 PRO A O 1
ATOM 790 N N . PRO A 1 98 ? -6.445 -10.601 1.777 1.00 92.62 98 PRO A N 1
ATOM 791 C CA . PRO A 1 98 ? -6.326 -11.874 2.477 1.00 92.62 98 PRO A CA 1
ATOM 792 C C . PRO A 1 98 ? -4.850 -12.182 2.786 1.00 92.62 98 PRO A C 1
ATOM 794 O O . PRO A 1 98 ? -3.949 -11.399 2.491 1.00 92.62 98 PRO A O 1
ATOM 797 N N . TYR A 1 99 ? -4.587 -13.371 3.326 1.00 88.06 99 TYR A N 1
ATOM 798 C CA . TYR A 1 99 ? -3.225 -13.891 3.437 1.00 88.06 99 TYR A CA 1
ATOM 799 C C . TYR A 1 99 ? -2.518 -14.006 2.073 1.00 88.06 99 TYR A C 1
ATOM 801 O O . TYR A 1 99 ? -3.156 -14.158 1.027 1.00 88.06 99 TYR A O 1
ATOM 809 N N . ALA A 1 100 ? -1.181 -14.017 2.099 1.00 90.44 100 ALA A N 1
ATOM 810 C CA . ALA A 1 100 ? -0.334 -13.875 0.913 1.00 90.44 100 ALA A CA 1
ATOM 811 C C . ALA A 1 100 ? -0.655 -14.853 -0.234 1.00 90.44 100 ALA A C 1
ATOM 813 O O . ALA A 1 100 ? -0.737 -14.423 -1.382 1.00 90.44 100 ALA A O 1
ATOM 814 N N . LYS A 1 101 ? -0.922 -16.141 0.044 1.00 91.81 101 LYS A N 1
ATOM 815 C CA . LYS A 1 101 ? -1.207 -17.118 -1.033 1.00 91.81 101 LYS A CA 1
ATOM 816 C C . LYS A 1 101 ? -2.491 -16.815 -1.832 1.00 91.81 101 LYS A C 1
ATOM 818 O O . LYS A 1 101 ? -2.617 -17.297 -2.948 1.00 91.81 101 LYS A O 1
ATOM 823 N N . TRP A 1 102 ? -3.429 -16.031 -1.286 1.00 95.44 102 TRP A N 1
ATOM 824 C CA . TRP A 1 102 ? -4.643 -15.596 -1.996 1.00 95.44 102 TRP A CA 1
ATOM 825 C C . TRP A 1 102 ? -4.576 -14.159 -2.501 1.00 95.44 102 TRP A C 1
ATOM 827 O O . TRP A 1 102 ? -5.561 -13.679 -3.054 1.00 95.44 102 TRP A O 1
ATOM 837 N N . PHE A 1 103 ? -3.459 -13.456 -2.320 1.00 96.31 103 PHE A N 1
ATOM 838 C CA . PHE A 1 103 ? -3.379 -12.032 -2.635 1.00 96.31 103 PHE A CA 1
ATOM 839 C C . PHE A 1 103 ? -3.740 -11.740 -4.101 1.00 96.31 103 PHE A C 1
ATOM 841 O O . PHE A 1 103 ? -4.607 -10.910 -4.360 1.00 96.31 103 PHE A O 1
ATOM 848 N N . GLY A 1 104 ? -3.166 -12.493 -5.046 1.00 97.31 104 GLY A N 1
ATOM 849 C CA . GLY A 1 104 ? -3.489 -12.374 -6.473 1.00 97.31 104 GLY A CA 1
ATOM 850 C C . GLY A 1 104 ? -4.929 -12.771 -6.811 1.00 97.31 104 GLY A C 1
ATOM 851 O O . GLY A 1 104 ? -5.616 -12.050 -7.528 1.00 97.31 104 GLY A O 1
ATOM 852 N N . THR A 1 105 ? -5.426 -13.877 -6.247 1.00 97.44 105 THR A N 1
ATOM 853 C CA . THR A 1 105 ? -6.808 -14.336 -6.467 1.00 97.44 105 THR A CA 1
ATOM 854 C C . THR A 1 105 ? -7.834 -13.333 -5.948 1.00 97.44 105 THR A C 1
ATOM 856 O O . THR A 1 105 ? -8.803 -13.038 -6.636 1.00 97.44 105 THR A O 1
ATOM 859 N N . ALA A 1 106 ? -7.627 -12.769 -4.760 1.00 97.56 106 ALA A N 1
ATOM 860 C CA . ALA A 1 106 ? -8.518 -11.742 -4.232 1.00 97.56 106 ALA A CA 1
ATOM 861 C C . ALA A 1 106 ? -8.403 -10.436 -5.019 1.00 97.56 106 ALA A C 1
ATOM 863 O O . ALA A 1 106 ? -9.422 -9.808 -5.271 1.00 97.56 106 ALA A O 1
ATOM 864 N N . PHE A 1 107 ? -7.200 -10.058 -5.462 1.00 98.62 107 PHE A N 1
ATOM 865 C CA . PHE A 1 107 ? -7.038 -8.892 -6.324 1.00 98.62 107 PHE A CA 1
ATOM 866 C C . PHE A 1 107 ? -7.841 -9.057 -7.617 1.00 98.62 107 PHE A C 1
ATOM 868 O O . PHE A 1 107 ? -8.566 -8.147 -7.980 1.00 98.62 107 PHE A O 1
ATOM 875 N N . SER A 1 108 ? -7.823 -10.237 -8.251 1.00 98.38 108 SER A N 1
ATOM 876 C CA . SER A 1 108 ? -8.608 -10.488 -9.473 1.00 98.38 108 SER A CA 1
ATOM 877 C C . SER A 1 108 ? -10.132 -10.373 -9.310 1.00 98.38 108 SER A C 1
ATOM 879 O O . SER A 1 108 ? -10.844 -10.384 -10.308 1.00 98.38 108 SER A O 1
ATOM 881 N N . GLN A 1 109 ? -10.639 -10.281 -8.075 1.00 97.94 109 GLN A N 1
ATOM 882 C CA . GLN A 1 109 ? -12.063 -10.085 -7.785 1.00 97.94 109 GLN A CA 1
ATOM 883 C C . GLN A 1 109 ? -12.441 -8.606 -7.627 1.00 97.94 109 GLN A C 1
ATOM 885 O O . GLN A 1 109 ? -13.630 -8.290 -7.604 1.00 97.94 109 GLN A O 1
ATOM 890 N N . LEU A 1 110 ? -11.454 -7.712 -7.526 1.00 98.56 110 LEU A N 1
ATOM 891 C CA . LEU A 1 110 ? -11.664 -6.271 -7.470 1.00 98.56 110 LEU A CA 1
ATOM 892 C C . LEU A 1 110 ? -12.161 -5.739 -8.818 1.00 98.56 110 LEU A C 1
ATOM 894 O O . LEU A 1 110 ? -11.820 -6.269 -9.878 1.00 98.56 110 LEU A O 1
ATOM 898 N N . LYS A 1 111 ? -12.919 -4.642 -8.801 1.00 98.50 111 LYS A N 1
ATOM 899 C CA . LYS A 1 111 ? -13.414 -3.999 -10.029 1.00 98.50 111 LYS A CA 1
ATOM 900 C C . LYS A 1 111 ? -12.262 -3.464 -10.873 1.00 98.50 111 LYS A C 1
ATOM 902 O O . LYS A 1 111 ? -12.242 -3.661 -12.085 1.00 98.50 111 LYS A O 1
ATOM 907 N N . SER A 1 112 ? -11.284 -2.832 -10.228 1.00 98.31 112 SER A N 1
ATOM 908 C CA . SER A 1 112 ? -10.099 -2.268 -10.880 1.00 98.31 112 SER A CA 1
ATOM 909 C C . SER A 1 112 ? -9.200 -3.323 -11.522 1.00 98.31 112 SER A C 1
ATOM 911 O O . SER A 1 112 ? -8.440 -3.000 -12.432 1.00 98.31 112 SER A O 1
ATOM 913 N N . ALA A 1 113 ? -9.300 -4.592 -11.115 1.00 98.31 113 ALA A N 1
ATOM 914 C CA . ALA A 1 113 ? -8.485 -5.659 -11.683 1.00 98.31 113 ALA A CA 1
ATOM 915 C C . ALA A 1 113 ? -8.838 -5.992 -13.137 1.00 98.31 113 ALA A C 1
ATOM 917 O O . ALA A 1 113 ? -7.993 -6.553 -13.834 1.00 98.31 113 ALA A O 1
ATOM 918 N N . ALA A 1 114 ? -10.028 -5.614 -13.617 1.00 98.31 114 ALA A N 1
ATOM 919 C CA . ALA A 1 114 ? -10.371 -5.736 -15.033 1.00 98.31 114 ALA A CA 1
ATOM 920 C C . ALA A 1 114 ? -9.417 -4.922 -15.927 1.00 98.31 114 ALA A C 1
ATOM 922 O O . ALA A 1 114 ? -9.039 -5.386 -17.000 1.00 98.31 114 ALA A O 1
ATOM 923 N N . GLU A 1 115 ? -8.991 -3.745 -15.460 1.00 98.12 115 GLU A N 1
ATOM 924 C CA . GLU A 1 115 ? -8.065 -2.862 -16.178 1.00 98.12 115 GLU A CA 1
ATOM 925 C C . GLU A 1 115 ? -6.615 -3.069 -15.718 1.00 98.12 115 GLU A C 1
ATOM 927 O O . GLU A 1 115 ? -5.718 -3.263 -16.536 1.00 98.12 115 GLU A O 1
ATOM 932 N N . LEU A 1 116 ? -6.375 -3.106 -14.402 1.00 98.75 116 LEU A N 1
ATOM 933 C CA . LEU A 1 116 ? -5.032 -3.243 -13.832 1.00 98.75 116 LEU A CA 1
ATOM 934 C C . LEU A 1 116 ? -4.441 -4.645 -14.023 1.00 98.75 116 LEU A C 1
ATOM 936 O O . LEU A 1 116 ? -3.233 -4.778 -14.192 1.00 98.75 116 LEU A O 1
ATOM 940 N N . GLY A 1 117 ? -5.253 -5.703 -13.977 1.00 98.62 117 GLY A N 1
ATOM 941 C CA . GLY A 1 117 ? -4.781 -7.092 -13.960 1.00 98.62 117 GLY A CA 1
ATOM 942 C C . GLY A 1 117 ? -3.854 -7.440 -15.127 1.00 98.62 117 GLY A C 1
ATOM 943 O O . GLY A 1 117 ? -2.702 -7.801 -14.873 1.00 98.62 117 GLY A O 1
ATOM 944 N N . PRO A 1 118 ? -4.297 -7.285 -16.389 1.00 98.62 118 PRO A N 1
ATOM 945 C CA . PRO A 1 118 ? -3.460 -7.566 -17.555 1.00 98.62 118 PRO A CA 1
ATOM 946 C C . PRO A 1 118 ? -2.157 -6.753 -17.576 1.00 98.62 118 PRO A C 1
ATOM 948 O O . PRO A 1 118 ? -1.097 -7.290 -17.898 1.00 98.62 118 PRO A O 1
ATOM 951 N N . ILE A 1 119 ? -2.214 -5.478 -17.178 1.00 98.81 119 ILE A N 1
ATOM 952 C CA . ILE A 1 119 ? -1.048 -4.585 -17.130 1.00 98.81 119 ILE A CA 1
ATOM 953 C C . ILE A 1 119 ? -0.036 -5.090 -16.099 1.00 98.81 119 ILE A C 1
ATOM 955 O O . ILE A 1 119 ? 1.140 -5.264 -16.413 1.00 98.81 119 ILE A O 1
ATOM 959 N N . LEU A 1 120 ? -0.486 -5.390 -14.879 1.00 98.81 120 LEU A N 1
ATOM 960 C CA . LEU A 1 120 ? 0.389 -5.864 -13.807 1.00 98.81 120 LEU A CA 1
ATOM 961 C C . LEU A 1 120 ? 0.973 -7.249 -14.103 1.00 98.81 120 LEU A C 1
ATOM 963 O O . LEU A 1 120 ? 2.130 -7.500 -13.766 1.00 98.81 120 LEU A O 1
ATOM 967 N N . THR A 1 121 ? 0.228 -8.128 -14.781 1.00 98.62 121 THR A N 1
ATOM 968 C CA . THR A 1 121 ? 0.768 -9.390 -15.307 1.00 98.62 121 THR A CA 1
ATOM 969 C C . THR A 1 121 ? 1.916 -9.127 -16.282 1.00 98.62 121 THR A C 1
ATOM 971 O O . THR A 1 121 ? 2.983 -9.723 -16.132 1.00 98.62 121 THR A O 1
ATOM 974 N N . ASN A 1 122 ? 1.754 -8.194 -17.224 1.00 98.56 122 ASN A N 1
ATOM 975 C CA . ASN A 1 122 ? 2.820 -7.839 -18.163 1.00 98.56 122 ASN A CA 1
ATOM 976 C C . ASN A 1 122 ? 4.046 -7.251 -17.449 1.00 98.56 122 ASN A C 1
ATOM 978 O O . ASN A 1 122 ? 5.169 -7.624 -17.771 1.00 98.56 122 ASN A O 1
ATOM 982 N N . VAL A 1 123 ? 3.852 -6.396 -16.438 1.00 98.75 123 VAL A N 1
ATOM 983 C CA . VAL A 1 123 ? 4.949 -5.842 -15.622 1.00 98.75 123 VAL A CA 1
ATOM 984 C C . VAL A 1 123 ? 5.716 -6.953 -14.894 1.00 98.75 123 VAL A C 1
ATOM 986 O O . VAL A 1 123 ? 6.945 -6.950 -14.900 1.00 98.75 123 VAL A O 1
ATOM 989 N N . LEU A 1 124 ? 5.022 -7.923 -14.288 1.00 98.62 124 LEU A N 1
ATOM 990 C CA . LEU A 1 124 ? 5.659 -9.030 -13.559 1.00 98.62 124 LEU A CA 1
ATOM 991 C C . LEU A 1 124 ? 6.459 -9.974 -14.466 1.00 98.62 124 LEU A C 1
ATOM 993 O O . LEU A 1 124 ? 7.454 -10.544 -14.022 1.00 98.62 124 LEU A O 1
ATOM 997 N N . HIS A 1 125 ? 6.032 -10.144 -15.717 1.00 98.38 125 HIS A N 1
ATOM 998 C CA . HIS A 1 125 ? 6.659 -11.062 -16.672 1.00 98.38 125 HIS A CA 1
ATOM 999 C C . HIS A 1 125 ? 7.566 -10.377 -17.702 1.00 98.38 125 HIS A C 1
ATOM 1001 O O . HIS A 1 125 ? 8.162 -11.055 -18.539 1.00 98.38 125 HIS A O 1
ATOM 1007 N N . ALA A 1 126 ? 7.699 -9.053 -17.644 1.00 98.50 126 ALA A N 1
ATOM 1008 C CA . ALA A 1 126 ? 8.517 -8.293 -18.577 1.00 98.50 126 ALA A CA 1
ATOM 1009 C C . ALA A 1 126 ? 10.013 -8.583 -18.398 1.00 98.50 126 ALA A C 1
ATOM 1011 O O . ALA A 1 126 ? 10.570 -8.543 -17.293 1.00 98.50 126 ALA A O 1
ATOM 1012 N N . THR A 1 127 ? 10.671 -8.828 -19.530 1.00 97.69 127 THR A N 1
ATOM 1013 C CA . THR A 1 127 ? 12.081 -9.238 -19.582 1.00 97.69 127 THR A CA 1
ATOM 1014 C C . THR A 1 127 ? 13.036 -8.051 -19.621 1.00 97.69 127 THR A C 1
ATOM 1016 O O . THR A 1 127 ? 14.216 -8.213 -19.326 1.00 97.69 127 THR A O 1
ATOM 1019 N N . SER A 1 128 ? 12.524 -6.854 -19.920 1.00 98.38 128 SER A N 1
ATOM 1020 C CA . SER A 1 128 ? 13.297 -5.613 -19.907 1.00 98.38 128 SER A CA 1
ATOM 1021 C C . SER A 1 128 ? 12.692 -4.562 -18.982 1.00 98.38 128 SER A C 1
ATOM 1023 O O . SER A 1 128 ? 11.472 -4.454 -18.821 1.00 98.38 128 SER A O 1
ATOM 1025 N N . TRP A 1 129 ? 13.548 -3.712 -18.415 1.00 98.38 129 TRP A N 1
ATOM 1026 C CA . TRP A 1 129 ? 13.092 -2.597 -17.584 1.00 98.38 129 TRP A CA 1
ATOM 1027 C C . TRP A 1 129 ? 12.205 -1.591 -18.324 1.00 98.38 129 TRP A C 1
ATOM 1029 O O . TRP A 1 129 ? 11.369 -0.951 -17.693 1.00 98.38 129 TRP A O 1
ATOM 1039 N N . LYS A 1 130 ? 12.341 -1.464 -19.649 1.00 98.50 130 LYS A N 1
ATOM 1040 C CA . LYS A 1 130 ? 11.530 -0.545 -20.466 1.00 98.50 130 LYS A CA 1
ATOM 1041 C C . LYS A 1 130 ? 10.090 -1.028 -20.624 1.00 98.50 130 LYS A C 1
ATOM 1043 O O . LYS A 1 130 ? 9.160 -0.227 -20.543 1.00 98.50 130 LYS A O 1
ATOM 1048 N N . GLU A 1 131 ? 9.901 -2.333 -20.814 1.00 98.50 131 GLU A N 1
ATOM 1049 C CA . GLU A 1 131 ? 8.569 -2.951 -20.817 1.00 98.50 131 GLU A CA 1
ATOM 1050 C C . GLU A 1 131 ? 7.911 -2.788 -19.441 1.00 98.50 131 GLU A C 1
ATOM 1052 O O . GLU A 1 131 ? 6.762 -2.357 -19.350 1.00 98.50 131 GLU A O 1
ATOM 1057 N N . ARG A 1 132 ? 8.675 -3.037 -18.366 1.00 98.56 132 ARG A N 1
ATOM 1058 C CA . ARG A 1 132 ? 8.225 -2.802 -16.985 1.00 98.56 132 ARG A CA 1
ATOM 1059 C C . ARG A 1 132 ? 7.851 -1.346 -16.726 1.00 98.56 132 ARG A C 1
ATOM 1061 O O . ARG A 1 132 ? 6.815 -1.101 -16.118 1.00 98.56 132 ARG A O 1
ATOM 1068 N N . GLU A 1 133 ? 8.664 -0.387 -17.173 1.00 98.69 133 GLU A N 1
ATOM 1069 C CA . GLU A 1 133 ? 8.380 1.046 -17.015 1.00 98.69 133 GLU A CA 1
ATOM 1070 C C . GLU A 1 133 ? 7.069 1.427 -17.694 1.00 98.69 133 GLU A C 1
ATOM 1072 O O . GLU A 1 133 ? 6.246 2.106 -17.084 1.00 98.69 133 GLU A O 1
ATOM 1077 N N . THR A 1 134 ? 6.870 0.958 -18.927 1.00 98.50 134 THR A N 1
ATOM 1078 C CA . THR A 1 134 ? 5.656 1.240 -19.699 1.00 98.50 134 THR A CA 1
ATOM 1079 C C . THR A 1 134 ? 4.418 0.763 -18.944 1.00 98.50 134 THR A C 1
ATOM 1081 O O . THR A 1 134 ? 3.551 1.573 -18.634 1.00 98.50 134 THR A O 1
ATOM 1084 N N . GLY A 1 135 ? 4.385 -0.510 -18.531 1.00 98.69 135 GLY A N 1
ATOM 1085 C CA . GLY A 1 135 ? 3.233 -1.041 -17.799 1.00 98.69 135 GLY A CA 1
ATOM 1086 C C . GLY A 1 135 ? 3.026 -0.405 -16.418 1.00 98.69 135 GLY A C 1
ATOM 1087 O O . GLY A 1 135 ? 1.891 -0.229 -15.985 1.00 98.69 135 GLY A O 1
ATOM 1088 N N . LEU A 1 136 ? 4.095 -0.012 -15.715 1.00 98.81 136 LEU A N 1
ATOM 1089 C CA . LEU A 1 136 ? 3.956 0.715 -14.449 1.00 98.81 136 LEU A CA 1
ATOM 1090 C C . LEU A 1 136 ? 3.346 2.106 -14.654 1.00 98.81 136 LEU A C 1
ATOM 1092 O O . LEU A 1 136 ? 2.490 2.492 -13.864 1.00 98.81 136 LEU A O 1
ATOM 1096 N N . CYS A 1 137 ? 3.740 2.832 -15.705 1.00 98.62 137 CYS A N 1
ATOM 1097 C CA . CYS A 1 137 ? 3.150 4.133 -16.030 1.00 98.62 137 CYS A CA 1
ATOM 1098 C C . CYS A 1 137 ? 1.644 4.016 -16.284 1.00 98.62 137 CYS A C 1
ATOM 1100 O O . CYS A 1 1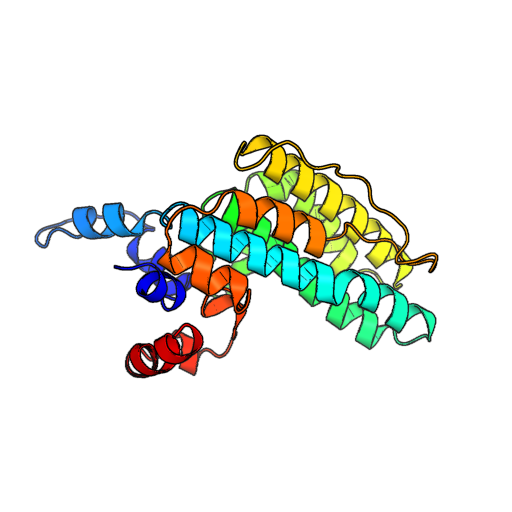37 ? 0.873 4.742 -15.657 1.00 98.62 137 CYS A O 1
ATOM 1102 N N . ASP A 1 138 ? 1.233 3.051 -17.110 1.00 98.62 138 ASP A N 1
ATOM 1103 C CA . ASP A 1 138 ? -0.182 2.806 -17.408 1.00 98.62 138 ASP A CA 1
ATOM 1104 C C . ASP A 1 138 ? -0.970 2.477 -16.124 1.00 98.62 138 ASP A C 1
ATOM 1106 O O . ASP A 1 138 ? -2.051 3.013 -15.872 1.00 98.62 138 ASP A O 1
ATOM 1110 N N . ALA A 1 139 ? -0.404 1.634 -15.251 1.00 98.81 139 ALA A N 1
ATOM 1111 C CA . ALA A 1 139 ? -1.030 1.283 -13.978 1.00 98.81 139 ALA A CA 1
ATOM 1112 C C . ALA A 1 139 ? -1.149 2.481 -13.017 1.00 98.81 139 ALA A C 1
ATOM 1114 O O . ALA A 1 139 ? -2.135 2.590 -12.282 1.00 98.81 139 ALA A O 1
ATOM 1115 N N . TYR A 1 140 ? -0.166 3.386 -13.006 1.00 98.75 140 TYR A N 1
ATOM 1116 C CA . TYR A 1 140 ? -0.217 4.595 -12.186 1.00 98.75 140 TYR A CA 1
ATOM 1117 C C . TYR A 1 140 ? -1.325 5.550 -12.629 1.00 98.75 140 TYR A C 1
ATOM 1119 O O . TYR A 1 140 ? -2.046 6.076 -11.779 1.00 98.75 140 TYR A O 1
ATOM 1127 N N . GLU A 1 141 ? -1.490 5.742 -13.936 1.00 98.44 141 GLU A N 1
ATOM 1128 C CA . GLU A 1 141 ? -2.546 6.585 -14.499 1.00 98.44 141 GLU A CA 1
ATOM 1129 C C . GLU A 1 141 ? -3.937 6.082 -14.092 1.00 98.44 141 GLU A C 1
ATOM 1131 O O . GLU A 1 141 ? -4.768 6.858 -13.606 1.00 98.44 141 GLU A O 1
ATOM 1136 N N . ILE A 1 142 ? -4.157 4.765 -14.180 1.00 98.62 142 ILE A N 1
ATOM 1137 C CA . ILE A 1 142 ? -5.400 4.117 -13.738 1.00 98.62 142 ILE A CA 1
ATOM 1138 C C . ILE A 1 142 ? -5.628 4.331 -12.236 1.00 98.62 142 ILE A C 1
ATOM 1140 O O . ILE A 1 142 ? -6.722 4.727 -11.827 1.00 98.62 142 ILE A O 1
ATOM 1144 N N . LEU A 1 143 ? -4.606 4.127 -11.397 1.00 98.44 143 LEU A N 1
ATOM 1145 C CA . LEU A 1 143 ? -4.726 4.347 -9.951 1.00 98.44 143 LEU A CA 1
ATOM 1146 C C . LEU A 1 143 ? -5.076 5.793 -9.594 1.00 98.44 143 LEU A C 1
ATOM 1148 O O . LEU A 1 143 ? -5.868 6.010 -8.677 1.00 98.44 143 LEU A O 1
ATOM 1152 N N . VAL A 1 144 ? -4.518 6.782 -10.296 1.00 98.50 144 VAL A N 1
ATOM 1153 C CA . VAL A 1 144 ? -4.888 8.189 -10.083 1.00 98.50 144 VAL A CA 1
ATOM 1154 C C . VAL A 1 144 ? -6.333 8.444 -10.516 1.00 98.50 144 VAL A C 1
ATOM 1156 O O . VAL A 1 144 ? -7.061 9.154 -9.821 1.00 98.50 144 VAL A O 1
ATOM 1159 N N . GLY A 1 145 ? -6.793 7.818 -11.603 1.00 98.44 145 GLY A N 1
ATOM 1160 C CA . GLY A 1 145 ? -8.203 7.836 -12.000 1.00 98.44 145 GLY A CA 1
ATOM 1161 C C . GLY A 1 145 ? -9.127 7.300 -10.902 1.00 98.44 145 GLY A C 1
ATOM 1162 O O . GLY A 1 145 ? -10.085 7.974 -10.508 1.00 98.44 145 GLY A O 1
ATOM 1163 N N . ILE A 1 146 ? -8.798 6.133 -10.339 1.00 98.50 146 ILE A N 1
ATOM 1164 C CA . ILE A 1 146 ? -9.542 5.528 -9.225 1.00 98.50 146 ILE A CA 1
ATOM 1165 C C . ILE A 1 146 ? -9.505 6.451 -8.001 1.00 98.50 146 ILE A C 1
ATOM 1167 O O . ILE A 1 146 ? -10.559 6.761 -7.445 1.00 98.50 146 ILE A O 1
ATOM 1171 N N . HIS A 1 147 ? -8.330 6.959 -7.618 1.00 98.56 147 HIS A N 1
ATOM 1172 C CA . HIS A 1 147 ? -8.166 7.912 -6.515 1.00 98.56 147 HIS A CA 1
ATOM 1173 C C . HIS A 1 147 ? -9.085 9.130 -6.665 1.00 98.56 147 HIS A C 1
ATOM 1175 O O . HIS A 1 147 ? -9.812 9.482 -5.736 1.00 98.56 147 HIS A O 1
ATOM 1181 N N . ASN A 1 148 ? -9.091 9.751 -7.846 1.00 98.56 148 ASN A N 1
ATOM 1182 C CA . ASN A 1 148 ? -9.916 10.922 -8.134 1.00 98.56 148 ASN A CA 1
ATOM 1183 C C . ASN A 1 148 ? -11.414 10.603 -8.045 1.00 98.56 148 ASN A C 1
ATOM 1185 O O . ASN A 1 148 ? -12.180 11.411 -7.520 1.00 98.56 148 ASN A O 1
ATOM 1189 N N . SER A 1 149 ? -11.828 9.412 -8.490 1.00 98.19 149 SER A N 1
ATOM 1190 C CA . SER A 1 149 ? -13.227 8.971 -8.416 1.00 98.19 149 SER A CA 1
ATOM 1191 C C . SER A 1 149 ? -13.749 8.820 -6.980 1.00 98.19 149 SER A C 1
ATOM 1193 O O . SER A 1 149 ? -14.949 8.946 -6.746 1.00 98.19 149 SER A O 1
ATOM 1195 N N . LEU A 1 150 ? -12.857 8.603 -6.003 1.00 98.00 150 LEU A N 1
ATOM 1196 C CA . LEU A 1 150 ? -13.227 8.503 -4.589 1.00 98.00 150 LEU A CA 1
ATOM 1197 C C . LEU A 1 150 ? -13.580 9.856 -3.959 1.00 98.00 150 LEU A C 1
ATOM 1199 O O . LEU A 1 150 ? -14.162 9.875 -2.875 1.00 98.00 150 LEU A O 1
ATOM 1203 N N . GLY A 1 151 ? -13.193 10.977 -4.580 1.00 97.94 151 GLY A N 1
ATOM 1204 C CA . GLY A 1 151 ? -13.455 12.320 -4.050 1.00 97.94 151 GLY A CA 1
ATOM 1205 C C . GLY A 1 151 ? -12.811 12.595 -2.684 1.00 97.94 151 GLY A C 1
ATOM 1206 O O . GLY A 1 151 ? -13.306 13.427 -1.926 1.00 97.94 151 GLY A O 1
ATOM 1207 N N . ILE A 1 152 ? -11.731 11.883 -2.340 1.00 97.25 152 ILE A N 1
ATOM 1208 C CA . ILE A 1 152 ? -11.045 12.006 -1.039 1.00 97.25 152 ILE A CA 1
ATOM 1209 C C . ILE A 1 152 ? -10.060 13.177 -0.968 1.00 97.25 152 ILE A C 1
ATOM 1211 O O . ILE A 1 152 ? -9.642 13.561 0.122 1.00 97.25 152 ILE A O 1
ATOM 1215 N N . THR A 1 153 ? -9.705 13.744 -2.120 1.00 98.25 153 THR A N 1
ATOM 1216 C CA . THR A 1 153 ? -8.903 14.961 -2.275 1.00 98.25 153 THR A CA 1
ATOM 1217 C C . THR A 1 153 ? -9.473 15.794 -3.426 1.00 98.25 153 THR A C 1
ATOM 1219 O O . THR A 1 153 ? -10.364 15.344 -4.149 1.00 98.25 153 THR A O 1
ATOM 1222 N N . THR A 1 154 ? -8.931 16.990 -3.664 1.00 96.56 154 THR A N 1
ATOM 1223 C CA . THR A 1 154 ? -9.047 17.616 -4.991 1.00 96.56 154 THR A CA 1
ATOM 1224 C C . THR A 1 154 ? -8.461 16.693 -6.067 1.00 96.56 154 THR A C 1
ATOM 1226 O O . THR A 1 154 ? -7.524 15.950 -5.750 1.00 96.56 154 THR A O 1
ATOM 1229 N N . PRO A 1 155 ? -8.957 16.743 -7.321 1.00 97.50 155 PRO A N 1
ATOM 1230 C CA . PRO A 1 155 ? -8.416 15.927 -8.402 1.00 97.50 155 PRO A CA 1
ATOM 1231 C C . PRO A 1 155 ? -6.907 16.118 -8.578 1.00 97.50 155 PRO A C 1
ATOM 1233 O O . PRO A 1 155 ? -6.409 17.245 -8.552 1.00 97.50 155 PRO A O 1
ATOM 1236 N N . ILE A 1 156 ? -6.195 15.011 -8.766 1.00 96.62 156 ILE A N 1
ATOM 1237 C CA . ILE A 1 156 ? -4.750 14.964 -8.990 1.00 96.62 156 ILE A CA 1
ATOM 1238 C C . ILE A 1 156 ? -4.485 14.607 -10.456 1.00 96.62 156 ILE A C 1
ATOM 1240 O O . ILE A 1 156 ? -5.228 13.829 -11.054 1.00 96.62 156 ILE A O 1
ATOM 1244 N N . SER A 1 157 ? -3.435 15.186 -11.047 1.00 95.62 157 SER A N 1
ATOM 1245 C CA . SER A 1 157 ? -3.012 14.834 -12.406 1.00 95.62 157 SER A CA 1
ATOM 1246 C C . SER A 1 157 ? -2.520 13.388 -12.465 1.00 95.62 157 SER A C 1
ATOM 1248 O O . SER A 1 157 ? -1.733 12.974 -11.616 1.00 95.62 157 SER A O 1
ATOM 1250 N N . ALA A 1 158 ? -2.956 12.654 -13.488 1.00 95.19 158 ALA A N 1
A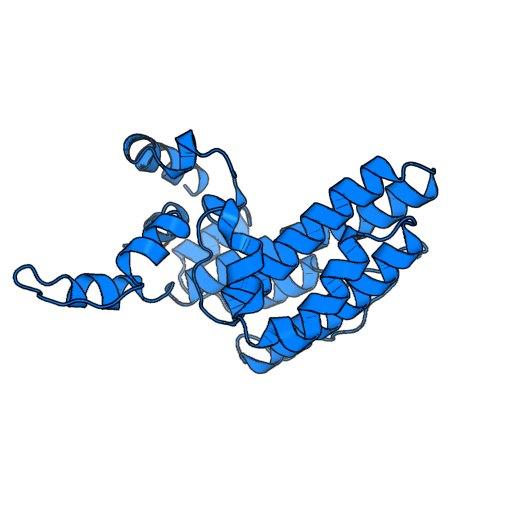TOM 1251 C CA . ALA A 1 158 ? -2.454 11.319 -13.802 1.00 95.19 158 ALA A CA 1
ATOM 1252 C C . ALA A 1 158 ? -1.133 11.354 -14.597 1.00 95.19 158 ALA A C 1
ATOM 1254 O O . ALA A 1 158 ? -0.555 10.314 -14.864 1.00 95.19 158 ALA A O 1
ATOM 1255 N N . GLU A 1 159 ? -0.635 12.533 -14.979 1.00 94.94 159 GLU A N 1
ATOM 1256 C CA . GLU A 1 159 ? 0.522 12.656 -15.868 1.00 94.94 159 GLU A CA 1
ATOM 1257 C C . GLU A 1 159 ? 1.811 12.072 -15.264 1.00 94.94 159 GLU A C 1
ATOM 1259 O O . GLU A 1 159 ? 2.369 12.594 -14.290 1.00 94.94 159 GLU A O 1
ATOM 1264 N N . VAL A 1 160 ? 2.343 11.033 -15.912 1.00 96.00 160 VAL A N 1
ATOM 1265 C CA . VAL A 1 160 ? 3.697 10.543 -15.649 1.00 96.00 160 VAL A CA 1
ATOM 1266 C C . VAL A 1 160 ? 4.742 11.483 -16.249 1.00 96.00 160 VAL A C 1
ATOM 1268 O O . VAL A 1 160 ? 4.622 11.968 -17.372 1.00 96.00 160 VAL A O 1
ATOM 1271 N N . SER A 1 161 ? 5.821 11.732 -15.510 1.00 95.62 161 SER A N 1
ATOM 1272 C CA . SER A 1 161 ? 6.869 12.674 -15.922 1.00 95.62 161 SER A CA 1
ATOM 1273 C C . SER A 1 161 ? 8.265 12.143 -15.626 1.00 95.62 161 SER A C 1
ATOM 1275 O O . SER A 1 161 ? 8.448 11.207 -14.851 1.00 95.62 161 SER A O 1
ATOM 1277 N N . GLN A 1 162 ? 9.276 12.751 -16.242 1.00 96.12 162 GLN A N 1
ATOM 1278 C CA . GLN A 1 162 ? 10.668 12.389 -15.993 1.00 96.12 162 GLN A CA 1
ATOM 1279 C C . GLN A 1 162 ? 11.104 12.709 -14.556 1.00 96.12 162 GLN A C 1
ATOM 1281 O O . GLN A 1 162 ? 10.836 13.789 -14.011 1.00 96.12 162 GLN A O 1
ATOM 1286 N N . PHE A 1 163 ? 11.866 11.793 -13.961 1.00 93.75 163 PHE A N 1
ATOM 1287 C CA . PHE A 1 163 ? 12.475 11.972 -12.648 1.00 93.75 163 PHE A CA 1
ATOM 1288 C C . PHE A 1 163 ? 13.668 12.940 -12.716 1.00 93.75 163 PHE A C 1
ATOM 1290 O O . PHE A 1 163 ? 14.793 12.545 -13.017 1.00 93.75 163 PHE A O 1
ATOM 1297 N N . TRP A 1 164 ? 13.432 14.224 -12.428 1.00 90.56 164 TRP A N 1
ATOM 1298 C CA . TRP A 1 164 ? 14.462 15.281 -12.381 1.00 90.56 164 TRP A CA 1
ATOM 1299 C C . TRP A 1 164 ? 15.340 15.343 -13.646 1.00 90.56 164 TRP A C 1
ATOM 1301 O O . TRP A 1 164 ? 16.566 15.402 -13.562 1.00 90.56 164 TRP A O 1
ATOM 1311 N N . GLY A 1 165 ? 14.710 15.266 -14.823 1.00 87.69 165 GLY A N 1
ATOM 1312 C CA . GLY A 1 165 ? 15.390 15.282 -16.127 1.00 87.69 165 GLY A CA 1
ATOM 1313 C C . GLY A 1 165 ? 16.094 13.974 -16.504 1.00 87.69 165 GLY A C 1
ATOM 1314 O O . GLY A 1 165 ? 16.708 13.890 -17.564 1.00 87.69 165 GLY A O 1
ATOM 1315 N N . ARG A 1 166 ? 16.020 12.937 -15.659 1.00 91.12 166 ARG A N 1
ATOM 1316 C CA . ARG A 1 166 ? 16.502 11.591 -15.991 1.00 91.12 166 ARG A CA 1
ATOM 1317 C C . ARG A 1 166 ? 15.459 10.858 -16.842 1.00 91.12 166 ARG A C 1
ATOM 1319 O O . ARG A 1 166 ? 14.265 11.101 -16.665 1.00 91.12 166 ARG A O 1
ATOM 1326 N N . PRO A 1 167 ? 15.873 9.919 -17.710 1.00 93.44 167 PRO A N 1
ATOM 1327 C CA . PRO A 1 167 ? 14.981 9.231 -18.642 1.00 93.44 167 PRO A CA 1
ATOM 1328 C C . PRO A 1 167 ? 14.171 8.107 -17.966 1.00 93.44 167 PRO A C 1
ATOM 1330 O O . PRO A 1 167 ? 13.992 7.052 -18.559 1.00 93.44 167 PRO A O 1
ATOM 1333 N N . PHE A 1 168 ? 13.727 8.321 -16.723 1.00 96.25 168 PHE A N 1
ATOM 1334 C CA . PHE A 1 168 ? 12.892 7.391 -15.963 1.00 96.25 168 PHE A CA 1
ATOM 1335 C C . PHE A 1 168 ? 11.565 8.065 -15.660 1.00 96.25 168 PHE A C 1
ATOM 1337 O O . PHE A 1 168 ? 11.558 9.180 -15.120 1.00 96.25 168 PHE A O 1
ATOM 1344 N N . LYS A 1 169 ? 10.464 7.415 -16.025 1.00 97.38 169 LYS A N 1
ATOM 1345 C CA . LYS A 1 169 ? 9.118 7.961 -15.841 1.00 97.38 169 LYS A CA 1
ATOM 1346 C C . LYS A 1 169 ? 8.563 7.599 -14.471 1.00 97.38 169 LYS A C 1
ATOM 1348 O O . LYS A 1 169 ? 8.722 6.477 -14.000 1.00 97.38 169 LYS A O 1
ATOM 1353 N N . ILE A 1 170 ? 7.922 8.574 -13.837 1.00 97.62 170 ILE A N 1
ATOM 1354 C CA . ILE A 1 170 ? 7.383 8.464 -12.485 1.00 97.62 170 ILE A CA 1
ATOM 1355 C C . ILE A 1 170 ? 6.031 9.171 -12.366 1.00 97.62 170 ILE A C 1
ATOM 1357 O O . ILE A 1 170 ? 5.800 10.169 -13.056 1.00 97.62 170 ILE A O 1
ATOM 1361 N N . ILE A 1 171 ? 5.170 8.697 -11.463 1.00 98.06 171 ILE A N 1
ATOM 1362 C CA . ILE A 1 171 ? 3.880 9.331 -11.146 1.00 98.06 171 ILE A CA 1
ATOM 1363 C C . ILE A 1 171 ? 4.000 10.381 -10.037 1.00 98.06 171 ILE A C 1
ATOM 1365 O O . ILE A 1 171 ? 3.099 11.194 -9.848 1.00 98.06 171 ILE A O 1
ATOM 1369 N N . ARG A 1 172 ? 5.143 10.436 -9.340 1.00 97.69 172 ARG A N 1
ATOM 1370 C CA . ARG A 1 172 ? 5.378 11.330 -8.196 1.00 97.69 172 ARG A CA 1
ATOM 1371 C C . ARG A 1 172 ? 4.500 10.953 -7.013 1.00 97.69 172 ARG A C 1
ATOM 1373 O O . ARG A 1 172 ? 3.753 11.781 -6.474 1.00 97.69 172 ARG A O 1
ATOM 1380 N N . GLY A 1 173 ? 4.602 9.689 -6.601 1.00 97.94 173 GLY A N 1
ATOM 1381 C CA . GLY A 1 173 ? 3.839 9.148 -5.473 1.00 97.94 173 GLY A CA 1
ATOM 1382 C C . GLY A 1 173 ? 3.994 9.978 -4.191 1.00 97.94 173 GLY A C 1
ATOM 1383 O O . GLY A 1 173 ? 3.045 10.122 -3.421 1.00 97.94 173 GLY A O 1
ATOM 1384 N N . GLU A 1 174 ? 5.142 10.636 -3.998 1.00 96.62 174 GLU A N 1
ATOM 1385 C CA . GLU A 1 174 ? 5.387 11.548 -2.879 1.00 96.62 174 GLU A CA 1
ATOM 1386 C C . GLU A 1 174 ? 4.474 12.782 -2.893 1.00 96.62 174 GLU A C 1
ATOM 1388 O O . GLU A 1 174 ? 4.040 13.248 -1.837 1.00 96.62 174 GLU A O 1
ATOM 1393 N N . LYS A 1 175 ? 4.154 13.316 -4.079 1.00 97.25 175 LYS A N 1
ATOM 1394 C CA . LYS A 1 175 ? 3.248 14.464 -4.210 1.00 97.25 175 LYS A CA 1
ATOM 1395 C C . LYS A 1 175 ? 1.810 14.054 -3.940 1.00 97.25 175 LYS A C 1
ATOM 1397 O O . LYS A 1 175 ? 1.116 14.776 -3.232 1.00 97.25 175 LYS A O 1
ATOM 1402 N N . ILE A 1 176 ? 1.397 12.887 -4.435 1.00 98.38 176 ILE A N 1
ATOM 1403 C CA . ILE A 1 176 ? 0.063 12.332 -4.169 1.00 98.38 176 ILE A CA 1
ATOM 1404 C C . ILE A 1 176 ? -0.122 12.111 -2.665 1.00 98.38 176 ILE A C 1
ATOM 1406 O O . ILE A 1 176 ? -1.105 12.573 -2.084 1.00 98.38 176 ILE A O 1
ATOM 1410 N N . ALA A 1 177 ? 0.859 11.485 -2.009 1.00 98.44 177 ALA A N 1
ATOM 1411 C CA . ALA A 1 177 ? 0.857 11.310 -0.561 1.00 98.44 177 ALA A CA 1
ATOM 1412 C C . ALA A 1 177 ? 0.742 12.653 0.178 1.00 98.44 177 ALA A C 1
ATOM 1414 O O . ALA A 1 177 ? -0.063 12.776 1.102 1.00 98.44 177 ALA A O 1
ATOM 1415 N N . LYS A 1 178 ? 1.489 13.679 -0.260 1.00 97.75 178 LYS A N 1
ATOM 1416 C CA . LYS A 1 178 ? 1.407 15.030 0.310 1.00 97.75 178 LYS A CA 1
ATOM 1417 C C . LYS A 1 178 ? 0.010 15.646 0.161 1.00 97.75 178 LYS A C 1
ATOM 1419 O O . LYS A 1 178 ? -0.483 16.254 1.103 1.00 97.75 178 LYS A O 1
ATOM 1424 N N . THR A 1 179 ? -0.646 15.473 -0.982 1.00 98.31 179 THR A N 1
ATOM 1425 C CA . THR A 1 179 ? -2.025 15.946 -1.161 1.00 98.31 179 THR A CA 1
ATOM 1426 C C . THR A 1 179 ? -2.983 15.230 -0.210 1.00 98.31 179 THR A C 1
ATOM 1428 O O . THR A 1 179 ? -3.825 15.872 0.405 1.00 98.31 179 THR A O 1
ATOM 1431 N N . ILE A 1 180 ? -2.837 13.916 -0.016 1.00 98.69 180 ILE A N 1
ATOM 1432 C CA . ILE A 1 180 ? -3.707 13.143 0.885 1.00 98.69 180 ILE A CA 1
ATOM 1433 C C . ILE A 1 180 ? -3.593 13.615 2.340 1.00 98.69 180 ILE A C 1
ATOM 1435 O O . ILE A 1 180 ? -4.612 13.774 3.016 1.00 98.69 180 ILE A O 1
ATOM 1439 N N . ILE A 1 181 ? -2.378 13.870 2.839 1.00 98.25 181 ILE A N 1
ATOM 1440 C CA . ILE A 1 181 ? -2.183 14.258 4.248 1.00 98.25 181 ILE A CA 1
ATOM 1441 C C . ILE A 1 181 ? -2.831 15.606 4.602 1.00 98.25 181 ILE A C 1
ATOM 1443 O O . ILE A 1 181 ? -3.173 15.819 5.763 1.00 98.25 181 ILE A O 1
ATOM 1447 N N . GLU A 1 182 ? -3.056 16.499 3.632 1.00 98.00 182 GLU A N 1
ATOM 1448 C CA . GLU A 1 182 ? -3.743 17.787 3.842 1.00 98.00 182 GLU A CA 1
ATOM 1449 C C . GLU A 1 182 ? -5.232 17.604 4.218 1.00 98.00 182 GLU A C 1
ATOM 1451 O O . GLU A 1 182 ? -5.860 18.473 4.843 1.00 98.00 182 GLU A O 1
ATOM 1456 N N . TYR A 1 183 ? -5.799 16.438 3.896 1.00 98.31 183 TYR A N 1
ATOM 1457 C CA . TYR A 1 183 ? -7.186 16.084 4.192 1.00 98.31 183 TYR A CA 1
ATOM 1458 C C . TYR A 1 183 ? -7.369 15.371 5.536 1.00 98.31 183 TYR A C 1
ATOM 1460 O O . TYR A 1 183 ? -8.503 15.267 5.998 1.00 98.31 183 TYR A O 1
ATOM 1468 N N . ILE A 1 184 ? -6.288 14.972 6.212 1.00 98.56 184 ILE A N 1
ATOM 1469 C CA . ILE A 1 184 ? -6.333 14.386 7.560 1.00 98.56 184 ILE A CA 1
ATOM 1470 C C . ILE A 1 184 ? -6.656 15.483 8.590 1.00 98.56 184 ILE A C 1
ATOM 1472 O O . ILE A 1 184 ? -6.054 16.559 8.561 1.00 98.56 184 ILE A O 1
ATOM 1476 N N . LYS A 1 185 ? -7.602 15.233 9.509 1.00 98.06 185 LYS A N 1
ATOM 1477 C CA . LYS A 1 185 ? -8.104 16.233 10.478 1.00 98.06 185 LYS A CA 1
ATOM 1478 C C . LYS A 1 185 ? -7.844 15.871 11.941 1.00 98.06 185 LYS A C 1
ATOM 1480 O O . LYS A 1 185 ? -7.582 16.758 12.751 1.00 98.06 185 LYS A O 1
ATOM 1485 N N . ALA A 1 186 ? -7.900 14.594 12.293 1.00 97.44 186 ALA A N 1
ATOM 1486 C CA . ALA A 1 186 ? -7.668 14.076 13.630 1.00 97.44 186 ALA A CA 1
ATOM 1487 C C . ALA A 1 186 ? -6.231 14.380 14.066 1.00 97.44 186 ALA A C 1
ATOM 1489 O O . ALA A 1 186 ? -5.272 13.917 13.450 1.00 97.44 186 ALA A O 1
ATOM 1490 N N . SER A 1 187 ? -6.084 15.143 15.150 1.00 96.12 187 SER A N 1
ATOM 1491 C CA . SER A 1 187 ? -4.795 15.659 15.634 1.00 96.12 187 SER A CA 1
ATOM 1492 C C . SER A 1 187 ? -3.755 14.562 15.881 1.00 96.12 187 SER A C 1
ATOM 1494 O O . SER A 1 187 ? -2.582 14.741 15.547 1.00 96.12 187 SER A O 1
ATOM 1496 N N . GLU A 1 188 ? -4.184 13.413 16.407 1.00 95.69 188 GLU A N 1
ATOM 1497 C CA . GLU A 1 188 ? -3.335 12.235 16.602 1.00 95.69 188 GLU A CA 1
ATOM 1498 C C . GLU A 1 188 ? -2.769 11.746 15.261 1.00 95.69 188 GLU A C 1
ATOM 1500 O O . GLU A 1 188 ? -1.558 11.622 15.113 1.00 95.69 188 GLU A O 1
ATOM 1505 N N . VAL A 1 189 ? -3.615 11.582 14.239 1.00 97.94 189 VAL A N 1
ATOM 1506 C CA . VAL A 1 189 ? -3.194 11.104 12.910 1.00 97.94 189 VAL A CA 1
ATOM 1507 C C . VAL A 1 189 ? -2.358 12.145 12.164 1.00 97.94 189 VAL A C 1
ATOM 1509 O O . VAL A 1 189 ? -1.379 11.791 11.511 1.00 97.94 189 VAL A O 1
ATOM 1512 N N . VAL A 1 190 ? -2.675 13.436 12.301 1.00 97.62 190 VAL A N 1
ATOM 1513 C CA . VAL A 1 190 ? -1.838 14.525 11.768 1.00 97.62 190 VAL A CA 1
ATOM 1514 C C . VAL A 1 190 ? -0.424 14.450 12.350 1.00 97.62 190 VAL A C 1
ATOM 1516 O O . VAL A 1 190 ? 0.555 14.634 11.626 1.00 97.62 190 VAL A O 1
ATOM 1519 N N . SER A 1 191 ? -0.303 14.164 13.647 1.00 96.00 191 SER A N 1
ATOM 1520 C CA . SER A 1 191 ? 0.994 14.032 14.318 1.00 96.00 191 SER A CA 1
ATOM 1521 C C . SER A 1 191 ? 1.776 12.824 13.793 1.00 96.00 191 SER A C 1
ATOM 1523 O O . SER A 1 191 ? 2.968 12.953 13.509 1.00 96.00 191 SER A O 1
ATOM 1525 N N . LEU A 1 192 ? 1.097 11.694 13.557 1.00 95.81 192 LEU A N 1
ATOM 1526 C CA . LEU A 1 192 ? 1.689 10.515 12.912 1.00 95.81 192 LEU A CA 1
ATOM 1527 C C . LEU A 1 192 ? 2.215 10.840 11.509 1.00 95.81 192 LEU A C 1
ATOM 1529 O O . LEU A 1 192 ? 3.384 10.592 11.218 1.00 95.81 192 LEU A O 1
ATOM 1533 N N . ALA A 1 193 ? 1.376 11.444 10.662 1.00 96.62 193 ALA A N 1
ATOM 1534 C CA . ALA A 1 193 ? 1.715 11.774 9.278 1.00 96.62 193 ALA A CA 1
ATOM 1535 C C . ALA A 1 193 ? 2.898 12.749 9.171 1.00 96.62 193 ALA A C 1
ATOM 1537 O O . ALA A 1 193 ? 3.725 12.613 8.272 1.00 96.62 193 ALA A O 1
ATOM 1538 N N . LYS A 1 194 ? 3.013 13.707 10.104 1.00 94.62 194 LYS A N 1
ATOM 1539 C CA . LYS A 1 194 ? 4.153 14.637 10.179 1.00 94.62 194 LYS A CA 1
ATOM 1540 C C . LYS A 1 194 ? 5.458 13.957 10.578 1.00 94.62 194 LYS A C 1
ATOM 1542 O O . LYS A 1 194 ? 6.520 14.404 10.155 1.00 94.62 194 LYS A O 1
ATOM 1547 N N . ARG A 1 195 ? 5.387 12.921 11.417 1.00 94.06 195 ARG A N 1
ATOM 1548 C CA . ARG A 1 195 ? 6.568 12.188 11.873 1.00 94.06 195 ARG A CA 1
ATOM 1549 C C . ARG A 1 195 ? 7.069 11.234 10.799 1.00 94.06 195 ARG A C 1
ATOM 1551 O O . ARG A 1 195 ? 8.241 11.287 10.443 1.00 94.06 195 ARG A O 1
ATOM 1558 N N . SER A 1 196 ? 6.209 10.326 10.341 1.00 93.62 196 SER A N 1
ATOM 1559 C CA . SER A 1 196 ? 6.562 9.354 9.310 1.00 93.62 196 SER A CA 1
ATOM 1560 C C . SER A 1 196 ? 5.337 8.638 8.743 1.00 93.62 196 SER A C 1
ATOM 1562 O O . SER A 1 196 ? 4.403 8.271 9.460 1.00 93.62 196 SER A O 1
ATOM 1564 N N . LEU A 1 197 ? 5.387 8.356 7.444 1.00 97.12 197 LEU A N 1
ATOM 1565 C CA . LEU A 1 197 ? 4.373 7.601 6.713 1.00 97.12 197 LEU A CA 1
ATOM 1566 C C . LEU A 1 197 ? 4.736 6.108 6.641 1.00 97.12 197 LEU A C 1
ATOM 1568 O O . LEU A 1 197 ? 4.704 5.519 5.564 1.00 97.12 197 LEU A O 1
ATOM 1572 N N . ILE A 1 198 ? 5.047 5.483 7.782 1.00 96.88 198 ILE A N 1
ATOM 1573 C CA . ILE A 1 198 ? 5.408 4.052 7.848 1.00 96.88 198 ILE A 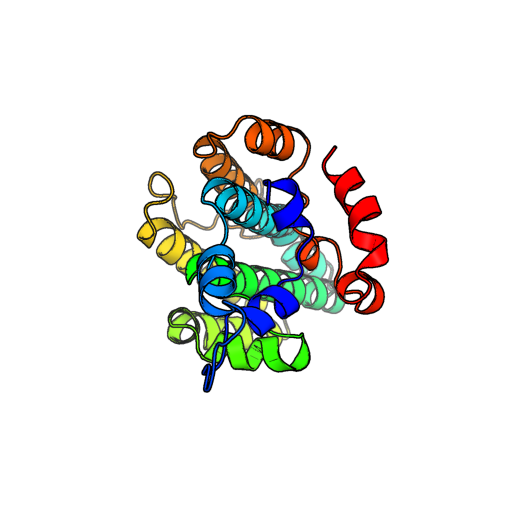CA 1
ATOM 1574 C C . ILE A 1 198 ? 4.249 3.095 7.521 1.00 96.88 198 ILE A C 1
ATOM 1576 O O . ILE A 1 198 ? 4.498 1.945 7.168 1.00 96.88 198 ILE A O 1
ATOM 1580 N N . GLY A 1 199 ? 2.999 3.563 7.581 1.00 97.69 199 GLY A N 1
ATOM 1581 C CA . GLY A 1 199 ? 1.822 2.768 7.233 1.00 97.69 199 GLY A CA 1
ATOM 1582 C C . GLY A 1 199 ? 1.307 1.930 8.398 1.00 97.69 199 GLY A C 1
ATOM 1583 O O . GLY A 1 199 ? 1.508 2.291 9.548 1.00 97.69 199 GLY A O 1
ATOM 1584 N N . ASN A 1 200 ? 0.592 0.844 8.107 1.00 97.50 200 ASN A N 1
ATOM 1585 C CA . ASN A 1 200 ? 0.163 -0.128 9.113 1.00 97.50 200 ASN A CA 1
ATOM 1586 C C . ASN A 1 200 ? 1.141 -1.316 9.196 1.00 97.50 200 ASN A C 1
ATOM 1588 O O . ASN A 1 200 ? 2.105 -1.403 8.435 1.00 97.50 200 ASN A O 1
ATOM 1592 N N . ILE A 1 201 ? 0.871 -2.261 10.100 1.00 96.56 201 ILE A N 1
ATOM 1593 C CA . ILE A 1 201 ? 1.701 -3.457 10.310 1.00 96.56 201 ILE A CA 1
ATOM 1594 C C . ILE A 1 201 ? 1.988 -4.237 9.011 1.00 96.56 201 ILE A C 1
ATOM 1596 O O . ILE A 1 201 ? 3.135 -4.616 8.784 1.00 96.56 201 ILE A O 1
ATOM 1600 N N . ASP A 1 202 ? 1.001 -4.390 8.119 1.00 95.62 202 ASP A N 1
ATOM 1601 C CA . ASP A 1 202 ? 1.151 -5.104 6.840 1.00 95.62 202 ASP A CA 1
ATOM 1602 C C . ASP A 1 202 ? 2.050 -4.368 5.823 1.00 95.62 202 ASP A C 1
ATOM 1604 O O . ASP A 1 202 ? 2.558 -4.973 4.872 1.00 95.62 202 ASP A O 1
ATOM 1608 N N . LEU A 1 203 ? 2.244 -3.055 5.986 1.00 95.56 203 LEU A N 1
ATOM 1609 C CA . LEU A 1 203 ? 3.189 -2.262 5.190 1.00 95.56 203 LEU A CA 1
ATOM 1610 C C . LEU A 1 203 ? 4.603 -2.275 5.778 1.00 95.56 203 LEU A C 1
ATOM 1612 O O . LEU A 1 203 ? 5.567 -2.146 5.019 1.00 95.56 203 LEU A O 1
ATOM 1616 N N . ILE A 1 204 ? 4.721 -2.458 7.095 1.00 95.06 204 ILE A N 1
ATOM 1617 C CA . ILE A 1 204 ? 5.995 -2.529 7.818 1.00 95.06 204 ILE A CA 1
ATOM 1618 C C . ILE A 1 204 ? 6.660 -3.895 7.616 1.00 95.06 204 ILE A C 1
ATOM 1620 O O . ILE A 1 204 ? 7.877 -3.962 7.443 1.00 95.06 204 ILE A O 1
ATOM 1624 N N . SER A 1 205 ? 5.890 -4.988 7.632 1.00 93.69 205 SER A N 1
ATOM 1625 C CA . SER A 1 205 ? 6.440 -6.341 7.529 1.00 93.69 205 SER A CA 1
ATOM 1626 C C . SER A 1 205 ? 5.468 -7.339 6.902 1.00 93.69 205 SER A C 1
ATOM 1628 O O . SER A 1 205 ? 4.263 -7.274 7.117 1.00 93.69 205 SER A O 1
ATOM 1630 N N . ASP A 1 206 ? 6.017 -8.311 6.173 1.00 92.12 206 ASP A N 1
ATOM 1631 C CA . ASP A 1 206 ? 5.338 -9.533 5.727 1.00 92.12 206 ASP A CA 1
ATOM 1632 C C . ASP A 1 206 ? 5.715 -10.764 6.579 1.00 92.12 206 ASP A C 1
ATOM 1634 O O . ASP A 1 206 ? 5.354 -11.897 6.251 1.00 92.12 206 ASP A O 1
ATOM 1638 N N . ASN A 1 207 ? 6.406 -10.559 7.708 1.00 94.38 207 ASN A N 1
ATOM 1639 C CA . ASN A 1 207 ? 6.777 -11.627 8.626 1.00 94.38 207 ASN A CA 1
ATOM 1640 C C . ASN A 1 207 ? 5.534 -12.217 9.310 1.00 94.38 207 ASN A C 1
ATOM 1642 O O . ASN A 1 207 ? 4.886 -11.564 10.126 1.00 94.38 207 ASN A O 1
ATOM 1646 N N . THR A 1 208 ? 5.232 -13.485 9.023 1.00 92.06 208 THR A N 1
ATOM 1647 C CA . THR A 1 208 ? 4.048 -14.166 9.567 1.00 92.06 208 THR A CA 1
ATOM 1648 C C . THR A 1 208 ? 4.054 -14.246 11.092 1.00 92.06 208 THR A C 1
ATOM 1650 O O . THR A 1 208 ? 3.007 -14.048 11.694 1.00 92.06 208 THR A O 1
ATOM 1653 N N . ASN A 1 209 ? 5.208 -14.460 11.732 1.00 93.31 209 ASN A N 1
ATOM 1654 C CA . ASN A 1 209 ? 5.271 -14.506 13.196 1.00 93.31 209 ASN A CA 1
ATOM 1655 C C . ASN A 1 209 ? 4.875 -13.152 13.799 1.00 93.31 209 ASN A C 1
ATOM 1657 O O . ASN A 1 209 ? 4.144 -13.116 14.779 1.00 93.31 209 ASN A O 1
ATOM 1661 N N . LEU A 1 210 ? 5.289 -12.042 13.176 1.00 93.81 210 LEU A N 1
ATOM 1662 C CA . LEU A 1 210 ? 4.900 -10.703 13.621 1.00 93.81 210 LEU A CA 1
ATOM 1663 C C . LEU A 1 210 ? 3.406 -10.416 13.399 1.00 93.81 210 LEU A C 1
ATOM 1665 O O . LEU A 1 210 ? 2.780 -9.771 14.235 1.00 93.81 210 LEU A O 1
ATOM 1669 N N . LEU A 1 211 ? 2.841 -10.869 12.276 1.00 92.88 211 LEU A N 1
ATOM 1670 C CA . LEU A 1 211 ? 1.431 -10.642 11.933 1.00 92.88 211 LEU A CA 1
ATOM 1671 C C . LEU A 1 211 ? 0.465 -11.541 12.724 1.00 92.88 211 LEU A C 1
ATOM 1673 O O . LEU A 1 211 ? -0.708 -11.206 12.865 1.00 92.88 211 LEU A O 1
ATOM 1677 N N . GLU A 1 212 ? 0.926 -12.683 13.232 1.00 91.25 212 GLU A N 1
ATOM 1678 C CA . GLU A 1 212 ? 0.073 -13.660 13.918 1.00 91.25 212 GLU A CA 1
ATOM 1679 C C . GLU A 1 212 ? 0.204 -13.625 15.449 1.00 91.25 212 GLU A C 1
ATOM 1681 O O . GLU A 1 212 ? -0.730 -14.041 16.136 1.00 91.25 212 GLU A O 1
ATOM 1686 N N . ASP A 1 213 ? 1.310 -13.107 15.992 1.00 93.06 213 ASP A N 1
ATOM 1687 C CA . ASP A 1 213 ? 1.540 -13.016 17.436 1.00 93.06 213 ASP A CA 1
ATOM 1688 C C . ASP A 1 213 ? 0.909 -11.750 18.041 1.00 93.06 213 ASP A C 1
ATOM 1690 O O . ASP A 1 213 ? 1.448 -10.640 17.978 1.00 93.06 213 ASP A O 1
ATOM 1694 N N . GLU A 1 214 ? -0.249 -11.920 18.680 1.0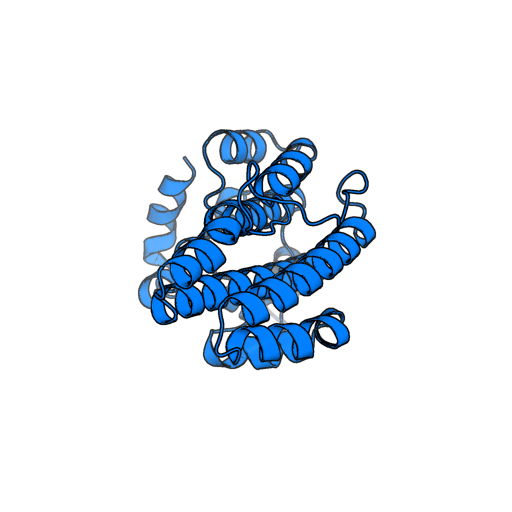0 91.69 214 GLU A N 1
ATOM 1695 C CA . GLU A 1 214 ? -0.973 -10.826 19.333 1.00 91.69 214 GLU A CA 1
ATOM 1696 C C . GLU A 1 214 ? -0.206 -10.180 20.497 1.00 91.69 214 GLU A C 1
ATOM 1698 O O . GLU A 1 214 ? -0.448 -9.008 20.808 1.00 91.69 214 GLU A O 1
ATOM 1703 N N . SER A 1 215 ? 0.739 -10.896 21.117 1.00 94.38 215 SER A N 1
ATOM 1704 C CA . SER A 1 215 ? 1.510 -10.385 22.255 1.00 94.38 215 SER A CA 1
ATOM 1705 C C . SER A 1 215 ? 2.455 -9.251 21.844 1.00 94.38 215 SER A C 1
ATOM 1707 O O . SER A 1 215 ? 2.699 -8.323 22.620 1.00 94.38 215 SER A O 1
ATOM 1709 N N . LEU A 1 216 ? 2.903 -9.246 20.582 1.00 93.31 216 LEU A N 1
ATOM 1710 C CA . LEU A 1 216 ? 3.780 -8.215 20.019 1.00 93.31 216 LEU A CA 1
ATOM 1711 C C . LEU A 1 216 ? 3.045 -6.905 19.720 1.00 93.31 216 LEU A C 1
ATOM 1713 O O . LEU A 1 216 ? 3.674 -5.864 19.511 1.00 93.31 216 LEU A O 1
ATOM 1717 N N . ARG A 1 217 ? 1.708 -6.914 19.736 1.00 91.38 217 ARG A N 1
ATOM 1718 C CA . ARG A 1 217 ? 0.903 -5.755 19.347 1.00 91.38 217 ARG A CA 1
ATOM 1719 C C . ARG A 1 217 ? 1.172 -4.524 20.207 1.00 91.38 217 ARG A C 1
ATOM 1721 O O . ARG A 1 217 ? 1.196 -3.413 19.681 1.00 91.38 217 ARG A O 1
ATOM 1728 N N . LEU A 1 218 ? 1.371 -4.695 21.515 1.00 90.31 218 LEU A N 1
ATOM 1729 C CA . LEU A 1 218 ? 1.666 -3.568 22.406 1.00 90.31 218 LEU A CA 1
ATOM 1730 C C . LEU A 1 218 ? 3.019 -2.929 22.080 1.00 90.31 218 LEU A C 1
ATOM 1732 O O . LEU A 1 218 ? 3.104 -1.704 22.033 1.00 90.31 218 LEU A O 1
ATOM 1736 N N . ALA A 1 219 ? 4.039 -3.737 21.781 1.00 94.12 219 ALA A N 1
ATOM 1737 C CA . ALA A 1 219 ? 5.349 -3.240 21.366 1.00 94.12 219 ALA A CA 1
ATOM 1738 C C . ALA A 1 219 ? 5.275 -2.502 20.020 1.00 94.12 219 ALA A C 1
ATOM 1740 O O . ALA A 1 219 ? 5.891 -1.453 19.853 1.00 94.12 219 ALA A O 1
ATOM 1741 N N . LEU A 1 220 ? 4.455 -2.985 19.082 1.00 93.38 220 LEU A N 1
ATOM 1742 C CA . LEU A 1 220 ? 4.260 -2.342 17.779 1.00 93.38 220 LEU A CA 1
ATOM 1743 C C . LEU A 1 220 ? 3.651 -0.941 17.868 1.00 93.38 220 LEU A C 1
ATOM 1745 O O . LEU A 1 220 ? 3.944 -0.097 17.022 1.00 93.38 220 LEU A O 1
ATOM 1749 N N . LYS A 1 221 ? 2.842 -0.656 18.896 1.00 94.44 221 LYS A N 1
ATOM 1750 C CA . LYS A 1 221 ? 2.309 0.698 19.110 1.00 94.44 221 LYS A CA 1
ATOM 1751 C C . LYS A 1 221 ? 3.421 1.731 19.298 1.00 94.44 221 LYS A C 1
ATOM 1753 O O . LYS A 1 221 ? 3.237 2.873 18.886 1.00 94.44 221 LYS A O 1
ATOM 1758 N N . ALA A 1 222 ? 4.574 1.324 19.836 1.00 94.12 222 ALA A N 1
ATOM 1759 C CA . ALA A 1 222 ? 5.713 2.209 20.064 1.00 94.12 222 ALA A CA 1
ATOM 1760 C C . ALA A 1 222 ? 6.318 2.778 18.766 1.00 94.12 222 ALA A C 1
ATOM 1762 O O . ALA A 1 222 ? 6.984 3.808 18.796 1.00 94.12 222 ALA A O 1
ATOM 1763 N N . LEU A 1 223 ? 6.057 2.154 17.609 1.00 92.88 223 LEU A N 1
ATOM 1764 C CA . LEU A 1 223 ? 6.477 2.688 16.307 1.00 92.88 223 LEU A CA 1
ATOM 1765 C C . LEU A 1 223 ? 5.740 3.987 15.937 1.00 92.88 223 LEU A C 1
ATOM 1767 O O . LEU A 1 223 ? 6.235 4.759 15.115 1.00 92.88 223 LEU A O 1
ATOM 1771 N N . TYR A 1 224 ? 4.579 4.230 16.550 1.00 93.25 224 TYR A N 1
ATOM 1772 C CA . TYR A 1 224 ? 3.700 5.366 16.271 1.00 93.25 224 TYR A CA 1
ATOM 1773 C C . TYR A 1 224 ? 3.745 6.452 17.358 1.00 93.25 224 TYR A C 1
ATOM 1775 O O . TYR A 1 224 ? 3.257 7.555 17.127 1.00 93.25 224 TYR A O 1
ATOM 1783 N N . THR A 1 225 ? 4.335 6.171 18.524 1.00 84.00 225 THR A N 1
ATOM 1784 C CA . THR A 1 225 ? 4.434 7.102 19.669 1.00 84.00 225 THR A CA 1
ATOM 1785 C C . THR A 1 225 ? 5.769 7.809 19.730 1.00 84.00 225 THR A C 1
ATOM 1787 O O . THR A 1 225 ? 6.793 7.115 19.525 1.00 84.00 225 THR A O 1
#